Protein AF-A0A6A6N0S2-F1 (afdb_monomer_lite)

Structure (mmCIF, N/CA/C/O backbone):
data_AF-A0A6A6N0S2-F1
#
_entry.id   AF-A0A6A6N0S2-F1
#
loop_
_atom_site.group_PDB
_atom_site.id
_atom_site.type_symbol
_atom_site.label_atom_id
_atom_site.label_alt_id
_atom_site.label_comp_id
_atom_site.label_asym_id
_atom_site.label_entity_id
_atom_site.label_seq_id
_atom_site.pdbx_PDB_ins_code
_atom_site.Cartn_x
_atom_site.Cartn_y
_atom_site.Cartn_z
_atom_site.occupancy
_atom_site.B_iso_or_equiv
_atom_site.auth_seq_id
_atom_site.auth_comp_id
_atom_site.auth_asym_id
_atom_site.auth_atom_id
_atom_site.pdbx_PDB_model_num
ATOM 1 N N . MET A 1 1 ? -27.182 9.525 -5.996 1.00 38.50 1 MET A N 1
ATOM 2 C CA . MET A 1 1 ? -27.271 9.604 -4.521 1.00 38.50 1 MET A CA 1
ATOM 3 C C . MET A 1 1 ? -28.630 10.167 -4.136 1.00 38.50 1 MET A C 1
ATOM 5 O O . MET A 1 1 ? -28.934 11.303 -4.475 1.00 38.50 1 MET A O 1
ATOM 9 N N . THR A 1 2 ? -29.482 9.358 -3.515 1.00 43.34 2 THR A N 1
ATOM 10 C CA . THR A 1 2 ? -30.827 9.742 -3.062 1.00 43.34 2 THR A CA 1
ATOM 11 C C . THR A 1 2 ? -30.714 10.716 -1.886 1.00 43.34 2 THR A C 1
ATOM 13 O O . THR A 1 2 ? -30.099 10.405 -0.870 1.00 43.34 2 THR A O 1
ATOM 16 N N . ARG A 1 3 ? -31.258 11.927 -2.043 1.00 58.59 3 ARG A N 1
ATOM 17 C CA . ARG A 1 3 ? -31.160 13.016 -1.061 1.00 58.59 3 ARG A CA 1
ATOM 18 C C . ARG A 1 3 ? -32.005 12.657 0.166 1.00 58.59 3 ARG A C 1
ATOM 20 O O . ARG A 1 3 ? -33.225 12.557 0.064 1.00 58.59 3 ARG A O 1
ATOM 27 N N . VAL A 1 4 ? -31.355 12.419 1.305 1.00 61.75 4 VAL A N 1
ATOM 28 C CA . VAL A 1 4 ? -32.030 12.133 2.580 1.00 61.75 4 VAL A CA 1
ATOM 29 C C . VAL A 1 4 ? -32.919 13.330 2.929 1.00 61.75 4 VAL A C 1
ATOM 31 O O . VAL A 1 4 ? -32.431 14.454 3.036 1.00 61.75 4 VAL A O 1
ATOM 34 N N . ARG A 1 5 ? -34.234 13.104 3.039 1.00 68.25 5 ARG A N 1
ATOM 35 C CA . ARG A 1 5 ? -35.205 14.136 3.424 1.00 68.25 5 ARG A CA 1
ATOM 36 C C . ARG A 1 5 ? -35.073 14.397 4.922 1.00 68.25 5 ARG A C 1
ATOM 38 O O . ARG A 1 5 ? -35.056 13.448 5.703 1.00 68.25 5 ARG A O 1
ATOM 45 N N . ASP A 1 6 ? -34.977 15.665 5.297 1.00 63.47 6 ASP A N 1
ATOM 46 C CA . ASP A 1 6 ? -34.937 16.084 6.695 1.00 63.47 6 ASP A CA 1
ATOM 47 C C . ASP A 1 6 ? -36.283 15.763 7.371 1.00 63.47 6 ASP A C 1
ATOM 49 O O . ASP A 1 6 ? -37.328 16.238 6.927 1.00 63.47 6 ASP A O 1
ATOM 53 N N . ARG A 1 7 ? -36.250 14.901 8.395 1.00 72.19 7 ARG A N 1
ATOM 54 C CA . ARG A 1 7 ? -37.419 14.433 9.170 1.00 72.19 7 ARG A CA 1
ATOM 55 C C . ARG A 1 7 ? -37.516 15.098 10.545 1.00 72.19 7 ARG A C 1
ATOM 57 O O . ARG A 1 7 ? -38.243 14.631 11.419 1.00 72.19 7 ARG A O 1
ATOM 64 N N . THR A 1 8 ? -36.751 16.165 10.766 1.00 68.31 8 THR A N 1
ATOM 65 C CA . THR A 1 8 ? -36.690 16.849 12.062 1.00 68.31 8 THR A CA 1
ATOM 66 C C . THR A 1 8 ? -38.045 17.443 12.462 1.00 68.31 8 THR A C 1
ATOM 68 O O . THR A 1 8 ? -38.381 17.451 13.645 1.00 68.31 8 THR A O 1
ATOM 71 N N . GLU A 1 9 ? -38.851 17.881 11.493 1.00 69.81 9 GLU A N 1
ATOM 72 C CA . GLU A 1 9 ? -40.194 18.415 11.750 1.00 69.81 9 GLU A CA 1
ATOM 73 C C . GLU A 1 9 ? -41.186 17.322 12.181 1.00 69.81 9 GLU A C 1
ATOM 75 O O . GLU A 1 9 ? -41.868 17.494 13.189 1.00 69.81 9 GLU A O 1
ATOM 80 N N . ASP A 1 10 ? -41.163 16.146 11.543 1.00 79.12 10 ASP A N 1
ATOM 81 C CA . ASP A 1 10 ? -42.029 15.011 11.910 1.00 79.12 10 ASP A CA 1
ATOM 82 C C . ASP A 1 10 ? -41.823 14.583 13.379 1.00 79.12 10 ASP A C 1
ATOM 84 O O . ASP A 1 10 ? -42.764 14.233 14.095 1.00 79.12 10 ASP A O 1
ATOM 88 N N . PHE A 1 11 ? -40.573 14.637 13.855 1.00 76.62 11 PHE A N 1
ATOM 89 C CA . PHE A 1 11 ? -40.232 14.348 15.248 1.00 76.62 11 PHE A CA 1
ATOM 90 C C . PHE A 1 11 ? -40.765 15.416 16.212 1.00 76.62 11 PHE A C 1
ATOM 92 O O . PHE A 1 11 ? -41.297 15.076 17.270 1.00 76.62 11 PHE A O 1
ATOM 99 N N . LYS A 1 12 ? -40.659 16.704 15.857 1.00 79.62 12 LYS A N 1
ATOM 100 C CA . LYS A 1 12 ? -41.193 17.801 16.681 1.00 79.62 12 LYS A CA 1
ATOM 101 C C . LYS A 1 12 ? -42.705 17.670 16.850 1.00 79.62 12 LYS A C 1
ATOM 103 O O . LYS A 1 12 ? -43.196 17.834 17.967 1.00 79.62 12 LYS A O 1
ATOM 108 N N . ASP A 1 13 ? -43.421 17.318 15.788 1.00 80.94 13 ASP A N 1
ATOM 109 C CA . ASP A 1 13 ? -44.874 17.145 15.819 1.00 80.94 13 ASP A CA 1
ATOM 110 C C . ASP A 1 13 ? -45.293 15.921 16.645 1.00 80.94 13 ASP A C 1
ATOM 112 O O . ASP A 1 13 ? -46.213 16.003 17.463 1.00 80.94 13 ASP A O 1
ATOM 116 N N . ALA A 1 14 ? -44.558 14.808 16.540 1.00 84.31 14 ALA A N 1
ATOM 117 C CA . ALA A 1 14 ? -44.779 13.634 17.385 1.00 84.31 14 ALA A CA 1
ATOM 118 C C . ALA A 1 14 ? -44.571 13.940 18.883 1.00 84.31 14 ALA A C 1
ATOM 120 O O . ALA A 1 14 ? -45.366 13.519 19.731 1.00 84.31 14 ALA A O 1
ATOM 121 N N . VAL A 1 15 ? -43.533 14.714 19.221 1.00 80.12 15 VAL A N 1
ATOM 122 C CA . VAL A 1 15 ? -43.249 15.137 20.602 1.00 80.12 15 VAL A CA 1
ATOM 123 C C . VAL A 1 15 ? -44.329 16.086 21.124 1.00 80.12 15 VAL A C 1
ATOM 125 O O . VAL A 1 15 ? -44.773 15.916 22.261 1.00 80.12 15 VAL A O 1
ATOM 128 N N . ARG A 1 16 ? -44.807 17.036 20.304 1.00 80.00 16 ARG A N 1
ATOM 129 C CA . ARG A 1 16 ? -45.932 17.920 20.662 1.00 80.00 16 ARG A CA 1
ATOM 130 C C . ARG A 1 16 ? -47.187 17.116 20.982 1.00 80.00 16 ARG A C 1
ATOM 132 O O . ARG A 1 16 ? -47.759 17.296 22.054 1.00 80.00 16 ARG A O 1
ATOM 139 N N . ASN A 1 17 ? -47.567 16.190 20.106 1.00 82.06 17 ASN A N 1
ATOM 140 C CA . ASN A 1 17 ? -48.768 15.372 20.282 1.00 82.06 17 ASN A CA 1
ATOM 141 C C . ASN A 1 17 ? -48.693 14.512 21.552 1.00 82.06 17 ASN A C 1
ATOM 143 O O . ASN A 1 17 ? -49.653 14.439 22.319 1.00 82.06 17 ASN A O 1
ATOM 147 N N . THR A 1 18 ? -47.524 13.929 21.824 1.00 83.69 18 THR A N 1
ATOM 148 C CA . THR A 1 18 ? -47.296 13.116 23.028 1.00 83.69 18 THR A CA 1
ATOM 149 C C . THR A 1 18 ? -47.351 13.968 24.300 1.00 83.69 18 THR A C 1
ATOM 151 O O . THR A 1 18 ? -47.993 13.588 25.278 1.00 83.69 18 THR A O 1
ATOM 154 N N . ALA A 1 19 ? -46.746 15.156 24.295 1.00 80.38 19 ALA A N 1
ATOM 155 C CA . ALA A 1 19 ? -46.763 16.061 25.443 1.00 80.38 19 ALA A CA 1
ATOM 156 C C . ALA A 1 19 ? -48.170 16.608 25.749 1.00 80.38 19 ALA A C 1
ATOM 158 O O . ALA A 1 19 ? -48.551 16.700 26.915 1.00 80.38 19 ALA A O 1
ATOM 159 N N . VAL A 1 20 ? -48.972 16.905 24.722 1.00 82.25 20 VAL A N 1
ATOM 160 C CA . VAL A 1 20 ? -50.381 17.292 24.903 1.00 82.25 20 VAL A CA 1
ATOM 161 C C . VAL A 1 20 ? -51.185 16.125 25.482 1.00 82.25 20 VAL A C 1
ATOM 163 O O . VAL A 1 20 ? -51.943 16.323 26.429 1.00 82.25 20 VAL A O 1
ATOM 166 N N . SER A 1 21 ? -50.964 14.896 24.996 1.00 80.75 21 SER A N 1
ATOM 167 C CA . SER A 1 21 ? -51.656 13.702 25.511 1.00 80.75 21 SER A CA 1
ATOM 168 C C . SER A 1 21 ? -51.347 13.395 26.984 1.00 80.75 21 SER A C 1
ATOM 170 O O . SER A 1 21 ? -52.195 12.873 27.700 1.00 80.75 21 SER A O 1
ATOM 172 N N . LEU A 1 22 ? -50.155 13.770 27.455 1.00 83.19 22 LEU A N 1
ATOM 173 C CA . LEU A 1 22 ? -49.711 13.605 28.842 1.00 83.19 22 LEU A CA 1
ATOM 174 C C . LEU A 1 22 ? -50.089 14.797 29.746 1.00 83.19 22 LEU A C 1
ATOM 176 O O . LEU A 1 22 ? -49.699 14.824 30.913 1.00 83.19 22 LEU A O 1
ATOM 180 N N . GLY A 1 23 ? -50.829 15.787 29.229 1.00 81.44 23 GLY A N 1
ATOM 181 C CA . GLY A 1 23 ? -51.338 16.919 30.010 1.00 81.44 23 GLY A CA 1
ATOM 182 C C . GLY A 1 23 ? -50.270 17.932 30.436 1.00 81.44 23 GLY A C 1
ATOM 183 O O . GLY A 1 23 ? -50.400 18.563 31.485 1.00 81.44 23 GLY A O 1
ATOM 184 N N . TYR A 1 24 ? -49.188 18.087 29.665 1.00 80.12 24 TYR A N 1
ATOM 185 C CA . TYR A 1 24 ? -48.161 19.085 29.973 1.00 80.12 24 TYR A CA 1
ATOM 186 C C . TYR A 1 24 ? -48.692 20.515 29.782 1.00 80.12 24 TYR A C 1
ATOM 188 O O . TYR A 1 24 ? -49.269 20.845 28.752 1.00 80.12 24 TYR A O 1
ATOM 196 N N . ASN A 1 25 ? -48.430 21.388 30.760 1.00 82.88 25 ASN A N 1
ATOM 197 C CA . ASN A 1 25 ? -48.745 22.818 30.672 1.00 82.88 25 ASN A CA 1
ATOM 198 C C . ASN A 1 25 ? -47.989 23.491 29.513 1.00 82.88 25 ASN A C 1
ATOM 200 O O . ASN A 1 25 ? -46.827 23.159 29.259 1.00 82.88 25 ASN A O 1
ATOM 204 N N . GLU A 1 26 ? -48.599 24.513 28.907 1.00 78.62 26 GLU A N 1
ATOM 205 C CA . GLU A 1 26 ? -48.044 25.265 27.768 1.00 78.62 26 GLU A CA 1
ATOM 206 C C . GLU A 1 26 ? -46.615 25.776 28.026 1.00 78.62 26 GLU A C 1
ATOM 208 O O . GLU A 1 26 ? -45.755 25.720 27.154 1.00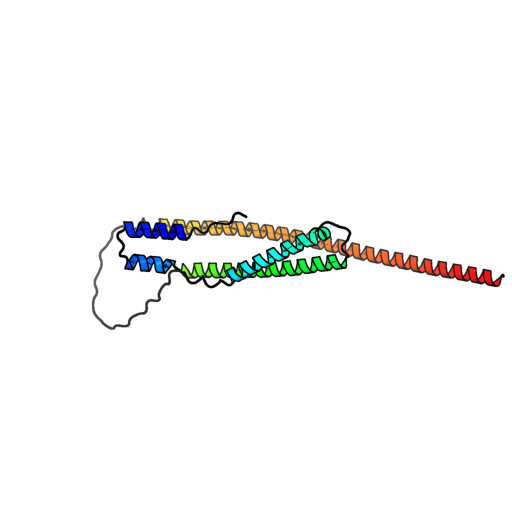 78.62 26 GLU A O 1
ATOM 213 N N . SER A 1 27 ? -46.303 26.173 29.263 1.00 75.12 27 SER A N 1
ATOM 214 C CA . SER A 1 27 ? -44.960 26.615 29.659 1.00 75.12 27 SER A CA 1
ATOM 215 C C . SER A 1 27 ? -43.904 25.502 29.630 1.00 75.12 27 SER A C 1
ATOM 217 O O . SER A 1 27 ? -42.762 25.743 29.239 1.00 75.12 27 SER A O 1
ATOM 219 N N . LYS A 1 28 ? -44.266 24.267 30.003 1.00 75.62 28 LYS A N 1
ATOM 220 C CA . LYS A 1 28 ? -43.365 23.104 29.934 1.00 75.62 28 LYS A CA 1
ATOM 221 C C . LYS A 1 28 ? -43.200 22.624 28.497 1.00 75.62 28 LYS A C 1
ATOM 223 O O . LYS A 1 28 ? -42.086 22.289 28.108 1.00 75.62 28 LYS A O 1
ATOM 228 N N . LEU A 1 29 ? -44.277 22.634 27.711 1.00 81.56 29 LEU A N 1
ATOM 229 C CA . LEU A 1 29 ? -44.226 22.326 26.285 1.00 81.56 29 LEU A CA 1
ATOM 230 C C . LEU A 1 29 ? -43.338 23.336 25.546 1.00 81.56 29 LEU A C 1
ATOM 232 O O . LEU A 1 29 ? -42.424 22.930 24.834 1.00 81.56 29 LEU A O 1
ATOM 236 N N . ALA A 1 30 ? -43.518 24.635 25.790 1.00 76.38 30 ALA A N 1
ATOM 237 C CA . ALA A 1 30 ? -42.676 25.686 25.229 1.00 76.38 30 ALA A CA 1
ATOM 238 C C . ALA A 1 30 ? -41.203 25.541 25.644 1.00 76.38 30 ALA A C 1
ATOM 240 O O . ALA A 1 30 ? -40.329 25.700 24.799 1.00 76.38 30 ALA A O 1
ATOM 241 N N . ALA A 1 31 ? -40.906 25.178 26.898 1.00 78.00 31 ALA A N 1
ATOM 242 C CA . ALA A 1 31 ? -39.534 24.921 27.347 1.00 78.00 31 ALA A CA 1
ATOM 243 C C . ALA A 1 31 ? -38.901 23.693 26.661 1.00 78.00 31 ALA A C 1
ATOM 245 O O . ALA A 1 31 ? -37.746 23.745 26.235 1.00 78.00 31 ALA A O 1
ATOM 246 N N . ILE A 1 32 ? -39.665 22.606 26.505 1.00 74.06 32 ILE A N 1
ATOM 247 C CA . ILE A 1 32 ? -39.238 21.400 25.783 1.00 74.06 32 ILE A CA 1
ATOM 248 C C . ILE A 1 32 ? -38.976 21.740 24.312 1.00 74.06 32 ILE A C 1
ATOM 250 O O . ILE A 1 32 ? -37.912 21.432 23.785 1.00 74.06 32 ILE A O 1
ATOM 254 N N . LEU A 1 33 ? -39.887 22.452 23.655 1.00 74.69 33 LEU A N 1
ATOM 255 C CA . LEU A 1 33 ? -39.733 22.870 22.263 1.00 74.69 33 LEU A CA 1
ATOM 256 C C . LEU A 1 33 ? -38.593 23.869 22.077 1.00 74.69 33 LEU A C 1
ATOM 258 O O . LEU A 1 33 ? -37.838 23.747 21.119 1.00 74.69 33 LEU A O 1
ATOM 262 N N . ALA A 1 34 ? -38.397 24.795 23.015 1.00 70.94 34 ALA A N 1
ATOM 263 C CA . ALA A 1 34 ? -37.268 25.718 23.015 1.00 70.94 34 ALA A CA 1
ATOM 264 C C . AL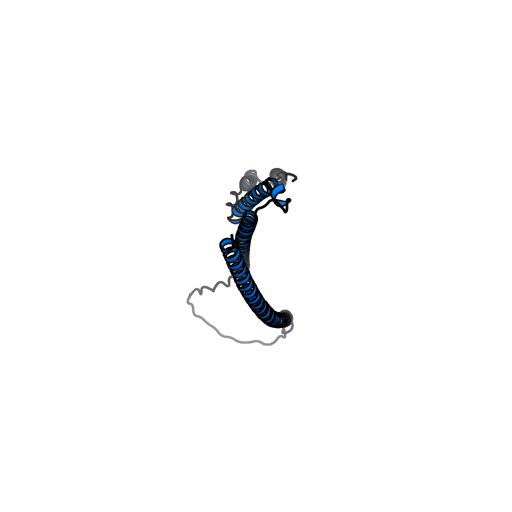A A 1 34 ? -35.925 24.985 23.130 1.00 70.94 34 ALA A C 1
ATOM 266 O O . ALA A 1 34 ? -34.964 25.376 22.468 1.00 70.94 34 ALA A O 1
ATOM 267 N N . SER A 1 35 ? -35.867 23.876 23.879 1.00 68.12 35 SER A N 1
ATOM 268 C CA . SER A 1 35 ? -34.678 23.012 23.920 1.00 68.12 35 SER A CA 1
ATOM 269 C C . SER A 1 35 ? -34.367 22.347 22.566 1.00 68.12 35 SER A C 1
ATOM 271 O O . SER A 1 35 ? -33.208 22.049 22.272 1.00 68.12 35 SER A O 1
ATOM 273 N N . PHE A 1 36 ? -35.381 22.179 21.705 1.00 68.19 36 PHE A N 1
ATOM 274 C CA . PHE A 1 36 ? -35.248 21.629 20.353 1.00 68.19 36 PHE A CA 1
ATOM 275 C C . PHE A 1 36 ? -34.979 22.676 19.266 1.00 68.19 36 PHE A C 1
ATOM 277 O O . PHE A 1 36 ? -34.582 22.290 18.169 1.00 68.19 36 PHE A O 1
ATOM 284 N N . ILE A 1 37 ? -35.197 23.973 19.525 1.00 65.69 37 ILE A N 1
ATOM 285 C CA . ILE A 1 37 ? -35.161 24.993 18.467 1.00 65.69 37 ILE A CA 1
ATOM 286 C C . ILE A 1 37 ? -33.762 25.136 17.866 1.00 65.69 37 ILE A C 1
ATOM 288 O O . ILE A 1 37 ? -33.656 25.078 16.648 1.00 65.69 37 ILE A O 1
ATOM 292 N N . ILE A 1 38 ? -32.687 25.227 18.654 1.00 56.53 38 ILE A N 1
ATOM 293 C CA . ILE A 1 38 ? -31.311 25.168 18.133 1.00 56.53 38 ILE A CA 1
ATOM 294 C C . ILE A 1 38 ? -30.403 24.630 19.243 1.00 56.53 38 ILE A C 1
ATOM 296 O O . ILE A 1 38 ? -30.000 25.368 20.143 1.00 56.53 38 ILE A O 1
ATOM 300 N N . HIS A 1 39 ? -30.010 23.356 19.170 1.00 57.31 39 HIS A N 1
ATOM 301 C CA . HIS A 1 39 ? -28.741 22.988 19.795 1.00 57.31 39 HIS A CA 1
ATOM 302 C C . HIS A 1 39 ? -27.668 23.814 19.097 1.00 57.31 39 HIS A C 1
ATOM 304 O O . HIS A 1 39 ? -27.567 23.755 17.870 1.00 57.31 39 HIS A O 1
ATOM 310 N N . LYS A 1 40 ? -26.890 24.592 19.867 1.00 50.88 40 LYS A N 1
ATOM 311 C CA . LYS A 1 40 ? -25.696 25.290 19.371 1.00 50.88 40 LYS A CA 1
ATOM 312 C C . LYS A 1 40 ? -24.990 24.324 18.418 1.00 50.88 40 LYS A C 1
ATOM 314 O O . LYS A 1 40 ? -24.695 23.217 18.886 1.00 50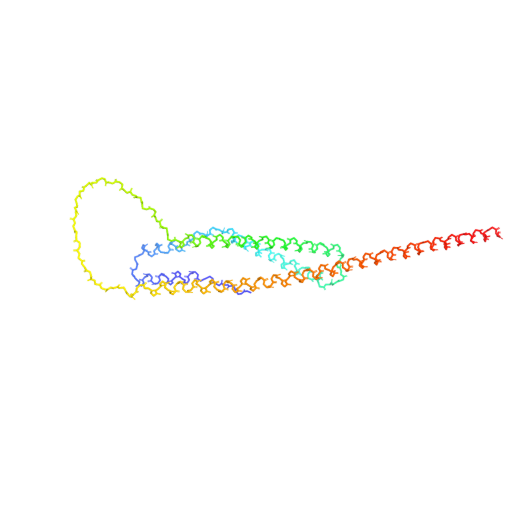.88 40 LYS A O 1
ATOM 319 N N . PRO A 1 41 ? -24.800 24.666 17.124 1.00 50.72 41 PRO A N 1
ATOM 320 C CA . PRO A 1 41 ? -24.191 23.746 16.174 1.00 50.72 41 PRO A CA 1
ATOM 321 C C . PRO A 1 41 ? -22.928 23.261 16.850 1.00 50.72 41 PRO A C 1
ATOM 323 O O . PRO A 1 41 ? -22.110 24.085 17.275 1.00 50.72 41 PRO A O 1
ATOM 326 N N . ARG A 1 42 ? -22.882 21.950 17.118 1.00 55.47 42 ARG A N 1
ATOM 327 C CA . ARG A 1 42 ? -21.816 21.323 17.894 1.00 55.47 42 ARG A CA 1
ATOM 328 C C . ARG A 1 42 ? -20.539 21.854 17.267 1.00 55.47 42 ARG A C 1
ATOM 330 O O . ARG A 1 42 ? -20.350 21.606 16.077 1.00 55.47 42 ARG A O 1
ATOM 337 N N . GLN A 1 43 ? -19.807 22.710 17.999 1.00 56.88 43 GLN A N 1
ATOM 338 C CA . GLN A 1 43 ? -18.728 23.511 17.414 1.00 56.88 43 GLN A CA 1
ATOM 339 C C . GLN A 1 43 ? -17.913 22.573 16.555 1.00 56.88 43 GLN A C 1
ATOM 341 O O . GLN A 1 43 ? -17.520 21.527 17.073 1.00 56.88 43 GLN A O 1
ATOM 346 N N . HIS A 1 44 ? -17.816 22.889 15.261 1.00 54.44 44 HIS A N 1
ATOM 347 C CA . HIS A 1 44 ? -17.266 22.004 14.247 1.00 54.44 44 HIS A CA 1
ATOM 348 C C . HIS A 1 44 ? -16.007 21.369 14.827 1.00 54.44 44 HIS A C 1
ATOM 350 O O . HIS A 1 44 ? -15.003 22.056 15.022 1.00 54.44 44 HIS A O 1
ATOM 356 N N . LEU A 1 45 ? -16.106 20.095 15.225 1.00 70.38 45 LEU A N 1
ATOM 357 C CA . LEU A 1 45 ? -14.982 19.429 15.861 1.00 70.38 45 LEU A CA 1
ATOM 358 C C . LEU A 1 45 ? -13.844 19.490 14.837 1.00 70.38 45 LEU A C 1
ATOM 360 O O . LEU A 1 45 ? -14.124 19.443 13.632 1.00 70.38 45 LEU A O 1
ATOM 364 N N . PRO A 1 46 ? -12.578 19.591 15.264 1.00 73.62 46 PRO A N 1
ATOM 365 C CA . PRO A 1 46 ? -11.452 19.574 14.329 1.00 73.62 46 PRO A CA 1
ATOM 366 C C . PRO A 1 46 ? -11.574 18.396 13.349 1.00 73.62 46 PRO A C 1
ATOM 368 O O . PRO A 1 46 ? -11.345 18.559 12.157 1.00 73.62 46 PRO A O 1
ATOM 371 N N . PHE A 1 47 ? -12.106 17.268 13.832 1.00 81.38 47 PHE A N 1
ATOM 372 C CA . PHE A 1 47 ? -12.519 16.121 13.030 1.00 81.38 47 PHE A CA 1
ATOM 373 C C . PHE A 1 47 ? -13.550 16.439 11.934 1.00 81.38 47 PHE A C 1
ATOM 375 O O . PHE A 1 47 ? -13.342 16.085 10.785 1.00 81.38 47 PHE A O 1
ATOM 382 N N . THR A 1 48 ? -14.668 17.099 12.248 1.00 78.88 48 THR A N 1
ATOM 383 C CA . THR A 1 48 ? -15.713 17.407 11.257 1.00 78.88 48 THR A CA 1
ATOM 384 C C . THR A 1 48 ? -15.218 18.420 10.229 1.00 78.88 48 THR A C 1
ATOM 386 O O . THR A 1 48 ? -15.569 18.332 9.058 1.00 78.88 48 THR A O 1
ATOM 389 N N . LYS A 1 49 ? -14.383 19.379 10.653 1.00 83.75 49 LYS A N 1
ATOM 390 C CA . LYS A 1 49 ? -13.727 20.309 9.727 1.00 83.75 49 LYS A CA 1
ATOM 391 C C . LYS A 1 49 ? -12.779 19.555 8.790 1.00 83.75 49 LYS A C 1
ATOM 393 O O . LYS A 1 49 ? -12.882 19.741 7.584 1.00 83.75 49 LYS A O 1
ATOM 398 N N . ALA A 1 50 ? -11.945 18.666 9.334 1.00 82.00 50 ALA A N 1
ATOM 399 C CA . ALA A 1 50 ? -11.061 17.808 8.551 1.00 82.00 50 ALA A CA 1
ATOM 400 C C . ALA A 1 50 ? -11.850 16.923 7.570 1.00 82.00 50 ALA A C 1
ATOM 402 O O . ALA A 1 50 ? -11.539 16.890 6.386 1.00 82.00 50 ALA A O 1
ATOM 403 N N . ALA A 1 51 ? -12.936 16.293 8.021 1.00 85.88 51 ALA A N 1
ATOM 404 C CA . ALA A 1 51 ? -13.772 15.436 7.186 1.00 85.88 51 ALA A CA 1
ATOM 405 C C . ALA A 1 51 ? -14.412 16.193 6.008 1.00 85.88 51 ALA A C 1
ATOM 407 O O . ALA A 1 51 ? -14.438 15.673 4.895 1.00 85.88 51 ALA A O 1
ATOM 408 N N . LEU A 1 52 ? -14.885 17.428 6.221 1.00 85.31 52 LEU A N 1
ATOM 409 C CA . LEU A 1 52 ? -15.409 18.256 5.130 1.00 85.31 52 LEU A CA 1
ATOM 410 C C . LEU A 1 52 ? -14.310 18.694 4.154 1.00 85.31 52 LEU A C 1
ATOM 412 O O . LEU A 1 52 ? -14.530 18.644 2.949 1.00 85.31 52 LEU A O 1
ATOM 416 N N . THR A 1 53 ? -13.121 19.058 4.645 1.00 90.62 53 THR A N 1
ATOM 417 C CA . THR A 1 53 ? -11.989 19.384 3.758 1.00 90.62 53 THR A CA 1
ATOM 418 C C . THR A 1 53 ? -11.525 18.173 2.950 1.00 90.62 53 THR A C 1
ATOM 420 O O . THR A 1 53 ? -11.167 18.307 1.782 1.00 90.62 53 THR A O 1
ATOM 423 N N . THR A 1 54 ? -11.578 16.970 3.531 1.00 91.88 54 THR A N 1
ATOM 424 C CA . THR A 1 54 ? -11.287 15.722 2.816 1.00 91.88 54 THR A CA 1
ATOM 425 C C . THR A 1 54 ? -12.340 15.452 1.748 1.00 91.88 54 THR A C 1
ATOM 427 O O . THR A 1 54 ? -11.982 15.083 0.637 1.00 91.88 54 THR A O 1
ATOM 430 N N . LEU A 1 55 ? -13.623 15.686 2.039 1.00 93.44 55 LEU A N 1
ATOM 431 C CA . LEU A 1 55 ? -14.702 15.534 1.061 1.00 93.44 55 LEU A CA 1
ATOM 432 C C . LEU A 1 55 ? -14.527 16.475 -0.143 1.00 93.44 55 LEU A C 1
ATOM 434 O O . LEU A 1 55 ? -14.707 16.052 -1.281 1.00 93.44 55 LEU A O 1
ATOM 438 N N . GLU A 1 56 ? -14.139 17.726 0.101 1.00 93.62 56 GLU A N 1
ATOM 439 C CA . GLU A 1 56 ? -13.830 18.689 -0.961 1.00 93.62 56 GLU A CA 1
ATOM 440 C C . GLU A 1 56 ? -12.604 18.251 -1.778 1.00 93.62 56 GLU A C 1
ATOM 442 O O . GLU A 1 56 ? -12.644 18.276 -3.005 1.00 93.62 56 GLU A O 1
ATOM 447 N N . SER A 1 57 ? -11.560 17.752 -1.107 1.00 95.06 57 SER A N 1
ATOM 448 C CA . SER A 1 57 ? -10.347 17.226 -1.755 1.00 95.06 57 SER A CA 1
ATOM 449 C C . SER A 1 57 ? -10.623 15.985 -2.614 1.00 95.06 57 SER A C 1
ATOM 451 O O . SER A 1 57 ? -10.028 15.815 -3.673 1.00 95.06 57 SER A O 1
ATOM 453 N N . ILE A 1 58 ? -11.536 15.110 -2.183 1.00 94.50 58 ILE A N 1
ATOM 454 C CA . ILE A 1 58 ? -11.980 13.958 -2.980 1.00 94.50 58 ILE A CA 1
ATOM 455 C C . ILE A 1 58 ? -12.724 14.449 -4.225 1.00 94.50 58 ILE A C 1
ATOM 457 O O . ILE A 1 58 ? -12.445 13.976 -5.321 1.00 94.50 58 ILE A O 1
ATOM 461 N N . GLY A 1 59 ? -13.609 15.439 -4.085 1.00 93.44 59 GLY A N 1
ATOM 462 C CA . GLY A 1 59 ? -14.332 16.011 -5.222 1.00 93.44 59 GLY A CA 1
ATOM 463 C C . GLY A 1 59 ? -13.413 16.664 -6.262 1.00 93.44 59 GLY A C 1
ATOM 464 O O . GLY A 1 59 ? -13.629 16.491 -7.463 1.00 93.44 59 GLY A O 1
ATOM 465 N N . THR A 1 60 ? -12.367 17.379 -5.837 1.00 93.25 60 THR A N 1
ATOM 466 C CA . THR A 1 60 ? -11.378 17.949 -6.770 1.00 93.25 60 THR A CA 1
ATOM 467 C C . THR A 1 60 ? -10.539 16.865 -7.444 1.00 93.25 60 THR A C 1
ATOM 469 O O . THR A 1 60 ? -10.280 16.961 -8.645 1.00 93.25 60 THR A O 1
ATOM 472 N N . LEU A 1 61 ? -10.171 15.805 -6.717 1.00 88.81 61 LEU A N 1
ATOM 473 C CA . LEU A 1 61 ? -9.438 14.664 -7.263 1.00 88.81 61 LEU A CA 1
ATOM 474 C C . LEU A 1 61 ? -10.267 13.883 -8.291 1.00 88.81 61 LEU A C 1
ATOM 476 O O . LEU A 1 61 ? -9.764 13.557 -9.363 1.00 88.81 61 LEU A O 1
ATOM 480 N N . GLU A 1 62 ? -11.544 13.625 -8.010 1.00 89.75 62 GLU A N 1
ATOM 481 C CA . GLU A 1 62 ? -12.456 12.983 -8.963 1.00 89.75 62 GLU A CA 1
ATOM 482 C C . GLU A 1 62 ? -12.557 13.794 -10.261 1.00 89.75 62 GLU A C 1
ATOM 484 O O . GLU A 1 62 ? -12.439 13.241 -11.356 1.00 89.75 62 GLU A O 1
ATOM 489 N N . GLN A 1 63 ? -12.704 15.119 -10.154 1.00 89.31 63 GLN A N 1
ATOM 490 C CA . GLN A 1 63 ? -12.717 16.009 -11.318 1.00 89.31 63 GLN A CA 1
ATOM 491 C C . GLN A 1 63 ? -11.390 15.974 -12.088 1.00 89.31 63 GLN A C 1
ATOM 493 O O . GLN A 1 63 ? -11.398 15.960 -13.321 1.00 89.31 63 GLN A O 1
ATOM 498 N N . PHE A 1 64 ? -10.260 15.929 -11.381 1.00 89.19 64 PHE A N 1
ATOM 499 C CA . PHE A 1 64 ? -8.930 15.847 -11.976 1.00 89.19 64 PHE A CA 1
ATOM 500 C C . PHE A 1 64 ? -8.723 14.535 -12.744 1.00 89.19 64 PHE A C 1
ATOM 502 O O . PHE A 1 64 ? -8.360 14.565 -13.919 1.00 89.19 64 PHE A O 1
ATOM 509 N N . ILE A 1 65 ? -9.046 13.392 -12.133 1.00 83.69 65 ILE A N 1
ATOM 510 C CA . ILE A 1 65 ? -8.932 12.067 -12.760 1.00 83.69 65 ILE A CA 1
ATOM 511 C C . ILE A 1 65 ? -9.840 11.966 -13.988 1.00 83.69 65 ILE A C 1
ATOM 513 O O . ILE A 1 65 ? -9.421 11.453 -15.023 1.00 83.69 65 ILE A O 1
ATOM 517 N N . ILE A 1 66 ? -11.073 12.479 -13.918 1.00 85.25 66 ILE A N 1
ATOM 518 C CA . ILE A 1 66 ? -11.993 12.479 -15.065 1.00 85.25 66 ILE A CA 1
ATOM 519 C C . ILE A 1 66 ? -11.445 13.345 -16.206 1.00 85.25 66 ILE A C 1
ATOM 521 O O . ILE A 1 66 ? -11.518 12.941 -17.369 1.00 85.25 66 ILE A O 1
ATOM 525 N N . LYS A 1 67 ? -10.876 14.514 -15.889 1.00 85.38 67 LYS A N 1
ATOM 526 C CA . LYS A 1 67 ? -10.285 15.433 -16.872 1.00 85.38 67 LYS A CA 1
ATOM 527 C C . LYS A 1 67 ? -9.052 14.834 -17.555 1.00 85.38 67 LYS A C 1
ATOM 529 O O . LYS A 1 67 ? -8.932 14.942 -18.772 1.00 85.38 67 LYS A O 1
ATOM 534 N N . HIS A 1 68 ? -8.191 14.169 -16.791 1.00 77.00 68 HIS A N 1
ATOM 535 C CA . HIS A 1 68 ? -6.950 13.547 -17.265 1.00 77.00 68 HIS A CA 1
ATOM 536 C C . HIS A 1 68 ? -7.112 12.061 -17.615 1.00 77.00 68 HIS A C 1
ATOM 538 O O . HIS A 1 68 ? -6.141 11.354 -17.860 1.00 77.00 68 HIS A O 1
ATOM 544 N N . ARG A 1 69 ? -8.352 11.562 -17.697 1.00 79.81 69 ARG A N 1
ATOM 545 C CA . ARG A 1 69 ? -8.659 10.143 -17.931 1.00 79.81 69 ARG A CA 1
ATOM 546 C C . ARG A 1 69 ? -7.966 9.566 -19.166 1.00 79.81 69 ARG A C 1
ATOM 548 O O . ARG A 1 69 ? -7.587 8.403 -19.146 1.00 79.81 69 ARG A O 1
ATOM 555 N N . LYS A 1 70 ? -7.842 10.344 -20.247 1.00 61.81 70 LYS A N 1
ATOM 556 C CA . LYS A 1 70 ? -7.148 9.898 -21.468 1.00 61.81 70 LYS A CA 1
ATOM 557 C C . LYS A 1 70 ? -5.640 9.755 -21.246 1.00 61.81 70 LYS A C 1
ATOM 559 O O . LYS A 1 70 ? -5.067 8.783 -21.717 1.00 61.81 70 LYS A O 1
ATOM 564 N N . ASP A 1 71 ? -5.052 10.652 -20.463 1.00 65.69 71 ASP A N 1
ATOM 565 C CA . ASP A 1 71 ? -3.619 10.668 -20.156 1.00 65.69 71 ASP A CA 1
ATOM 566 C C . ASP A 1 71 ? -3.214 9.480 -19.259 1.00 65.69 71 ASP A C 1
ATOM 568 O O . ASP A 1 71 ? -2.098 8.986 -19.360 1.00 65.69 71 ASP A O 1
ATOM 572 N N . TYR A 1 72 ? -4.140 8.965 -18.436 1.00 62.53 72 TYR A N 1
ATOM 573 C CA . TYR A 1 72 ? -3.931 7.767 -17.605 1.00 62.53 72 TYR A CA 1
ATOM 574 C C . TYR A 1 72 ? -4.172 6.430 -18.326 1.00 62.53 72 TYR A C 1
ATOM 576 O O . TYR A 1 72 ? -3.721 5.391 -17.849 1.00 62.53 72 TYR A O 1
ATOM 584 N N . VAL A 1 73 ? -4.929 6.426 -19.428 1.00 65.94 73 VAL A N 1
ATOM 585 C CA . VAL A 1 73 ? -5.293 5.198 -20.163 1.00 65.94 73 VAL A CA 1
ATOM 586 C C . VAL A 1 73 ? -4.312 4.913 -21.306 1.00 65.94 73 VAL A C 1
ATOM 588 O O . VAL A 1 73 ? -4.107 3.749 -21.651 1.00 65.94 73 VAL A O 1
ATOM 591 N N . ASP A 1 74 ? -3.664 5.942 -21.858 1.00 55.47 74 ASP A N 1
ATOM 592 C CA . ASP A 1 74 ? -2.680 5.785 -22.931 1.00 55.47 74 ASP A CA 1
ATOM 593 C C . ASP A 1 74 ? -1.261 5.543 -22.377 1.00 55.47 74 ASP A C 1
ATOM 595 O O . ASP A 1 74 ? -0.513 6.468 -22.067 1.00 55.47 74 ASP A O 1
ATOM 599 N N . LEU A 1 75 ? -0.858 4.268 -22.343 1.00 55.62 75 LEU A N 1
ATOM 600 C CA . LEU A 1 75 ? 0.448 3.754 -21.885 1.00 55.62 75 LEU A CA 1
ATOM 601 C C . LEU A 1 75 ? 1.686 4.353 -22.603 1.00 55.62 75 LEU A C 1
ATOM 603 O O . LEU A 1 75 ? 2.817 4.134 -22.173 1.00 55.62 75 LEU A O 1
ATOM 607 N N . HIS A 1 76 ? 1.510 5.092 -23.704 1.00 53.34 76 HIS A N 1
ATOM 608 C CA . HIS A 1 76 ? 2.605 5.497 -24.599 1.00 53.34 76 HIS A CA 1
ATOM 609 C C . HIS A 1 76 ? 2.656 6.991 -24.942 1.00 53.34 76 HIS A C 1
ATOM 611 O O . HIS A 1 76 ? 3.210 7.353 -25.980 1.00 53.34 76 HIS A O 1
ATOM 617 N N . ARG A 1 77 ? 2.120 7.879 -24.093 1.00 52.97 77 ARG A N 1
ATOM 618 C CA . ARG A 1 77 ? 2.253 9.332 -24.326 1.00 52.97 77 ARG A CA 1
ATOM 619 C C . ARG A 1 77 ? 2.905 10.141 -23.203 1.00 52.97 77 ARG A C 1
ATOM 621 O O . ARG A 1 77 ? 3.360 11.245 -23.481 1.00 52.97 77 ARG A O 1
ATOM 628 N N . THR A 1 78 ? 3.006 9.621 -21.985 1.00 57.25 78 THR A N 1
ATOM 629 C CA . THR A 1 78 ? 3.646 10.352 -20.882 1.00 57.25 78 THR A CA 1
ATOM 630 C C . THR A 1 78 ? 5.161 10.233 -20.981 1.00 57.25 78 THR A C 1
ATOM 632 O O . THR A 1 78 ? 5.703 9.124 -20.986 1.00 57.25 78 THR A O 1
ATOM 635 N N . THR A 1 79 ? 5.845 11.367 -21.069 1.00 69.38 79 THR A N 1
ATOM 636 C CA . THR A 1 79 ? 7.309 11.431 -21.003 1.00 69.38 79 THR A CA 1
ATOM 637 C C . THR A 1 79 ? 7.804 10.882 -19.656 1.00 69.38 79 THR A C 1
ATOM 639 O O . THR A 1 79 ? 7.076 10.906 -18.666 1.00 69.38 79 THR A O 1
ATOM 642 N N . GLU A 1 80 ? 9.031 10.356 -19.598 1.00 69.38 80 GLU A N 1
ATOM 643 C CA . GLU A 1 80 ? 9.620 9.782 -18.369 1.00 69.38 80 GLU A CA 1
ATOM 644 C C . GLU A 1 80 ? 9.548 10.763 -17.184 1.00 69.38 80 GLU A C 1
ATOM 646 O O . GLU A 1 80 ? 9.153 10.392 -16.086 1.00 69.38 80 GLU A O 1
ATOM 651 N N . GLN A 1 81 ? 9.752 12.053 -17.458 1.00 73.75 81 GLN A N 1
ATOM 652 C CA . GLN A 1 81 ? 9.639 13.128 -16.475 1.00 73.75 81 GLN A CA 1
ATOM 653 C C . GLN A 1 81 ? 8.216 13.324 -15.917 1.00 73.75 81 GLN A C 1
ATOM 655 O O . GLN A 1 81 ? 8.051 13.658 -14.744 1.00 73.75 81 GLN A O 1
ATOM 660 N N . GLU A 1 82 ? 7.174 13.125 -16.728 1.00 73.06 82 GLU A N 1
ATOM 661 C CA . GLU A 1 82 ? 5.782 13.201 -16.260 1.00 73.06 82 GLU A CA 1
ATOM 662 C C . GLU A 1 82 ? 5.429 11.994 -15.388 1.00 73.06 82 GLU A C 1
ATOM 664 O O . GLU A 1 82 ? 4.708 12.141 -14.402 1.00 73.06 82 GLU A O 1
ATOM 669 N N . ARG A 1 83 ? 5.981 10.815 -15.699 1.00 76.06 83 ARG A N 1
ATOM 670 C CA . ARG A 1 83 ? 5.841 9.625 -14.851 1.00 76.06 83 ARG A CA 1
ATOM 671 C C . ARG A 1 83 ? 6.520 9.818 -13.498 1.00 76.06 83 ARG A C 1
ATOM 673 O O . ARG A 1 83 ? 5.873 9.587 -12.482 1.00 76.06 83 ARG A O 1
ATOM 680 N N . ASP A 1 84 ? 7.750 10.322 -13.482 1.00 81.56 84 ASP A N 1
ATOM 681 C CA . ASP A 1 84 ? 8.489 10.599 -12.245 1.00 81.56 84 ASP A CA 1
ATOM 682 C C . ASP A 1 84 ? 7.777 11.647 -11.376 1.00 81.56 84 ASP A C 1
ATOM 684 O O . ASP A 1 84 ? 7.711 11.513 -10.153 1.00 81.56 84 ASP A O 1
ATOM 688 N N . SER A 1 85 ? 7.181 12.672 -11.998 1.00 84.62 85 SER A N 1
ATOM 689 C CA . SER A 1 85 ? 6.374 13.670 -11.285 1.00 84.62 85 SER A CA 1
ATOM 690 C C . SER A 1 85 ? 5.141 13.042 -10.631 1.00 84.62 85 SER A C 1
ATOM 692 O O . SER A 1 85 ? 4.838 13.341 -9.476 1.00 84.62 85 SER A O 1
ATOM 694 N N . ILE A 1 86 ? 4.442 12.151 -11.342 1.00 83.19 86 ILE A N 1
ATOM 695 C CA . ILE A 1 86 ? 3.271 11.441 -10.810 1.00 83.19 86 ILE A CA 1
ATOM 696 C C . ILE A 1 86 ? 3.687 10.499 -9.673 1.00 83.19 86 ILE A C 1
ATOM 698 O O . ILE A 1 86 ? 3.039 10.482 -8.628 1.00 83.19 86 ILE A O 1
ATOM 702 N N . GLU A 1 87 ? 4.774 9.745 -9.834 1.00 85.25 87 GLU A N 1
ATOM 703 C CA . GLU A 1 87 ? 5.298 8.857 -8.789 1.00 85.25 87 GLU A CA 1
ATOM 704 C C . GLU A 1 87 ? 5.695 9.644 -7.530 1.00 85.25 87 GLU A C 1
ATOM 706 O O . GLU A 1 87 ? 5.347 9.251 -6.413 1.00 85.25 87 GLU A O 1
ATOM 711 N N . HIS A 1 88 ? 6.335 10.803 -7.695 1.00 90.44 88 HIS A N 1
ATOM 712 C CA . HIS A 1 88 ? 6.690 11.685 -6.586 1.00 90.44 88 HIS A CA 1
ATOM 713 C C . HIS A 1 88 ? 5.459 12.235 -5.848 1.00 90.44 88 HIS A C 1
ATOM 715 O O . HIS A 1 88 ? 5.405 12.206 -4.615 1.00 90.44 88 HIS A O 1
ATOM 721 N N . GLU A 1 89 ? 4.441 12.696 -6.578 1.00 91.19 89 GLU A N 1
ATOM 722 C CA . GLU A 1 89 ? 3.187 13.168 -5.980 1.00 91.19 89 GLU A CA 1
ATOM 723 C C . GLU A 1 89 ? 2.455 12.053 -5.220 1.00 91.19 89 GLU A C 1
ATOM 725 O O . GLU A 1 89 ? 1.966 12.275 -4.106 1.00 91.19 89 GLU A O 1
ATOM 730 N N . VAL A 1 90 ? 2.427 10.838 -5.777 1.00 91.69 90 VAL A N 1
ATOM 731 C CA . VAL A 1 90 ? 1.845 9.652 -5.132 1.00 91.69 90 VAL A CA 1
ATOM 732 C C . VAL A 1 90 ? 2.602 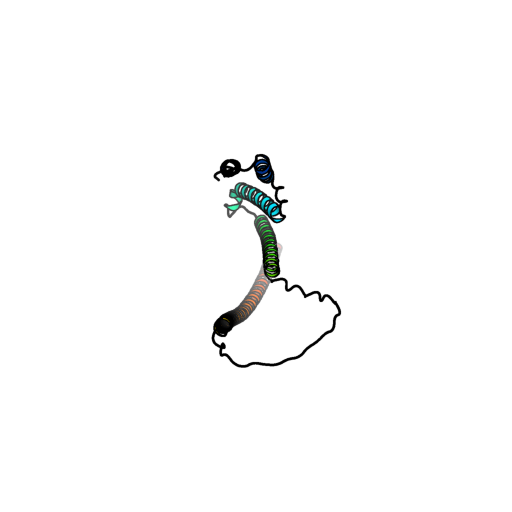9.299 -3.849 1.00 91.69 90 VAL A C 1
ATOM 734 O O . VAL A 1 90 ? 1.971 9.009 -2.829 1.00 91.69 90 VAL A O 1
ATOM 737 N N . LEU A 1 91 ? 3.935 9.384 -3.851 1.00 90.56 91 LEU A N 1
ATOM 738 C CA . LEU A 1 91 ? 4.754 9.153 -2.660 1.00 90.56 91 LEU A CA 1
ATOM 739 C C . LEU A 1 91 ? 4.461 10.176 -1.557 1.00 90.56 91 LEU A C 1
ATOM 741 O O . LEU A 1 91 ? 4.179 9.774 -0.425 1.00 90.56 91 LEU A O 1
ATOM 745 N N . ILE A 1 92 ? 4.420 11.472 -1.882 1.00 94.00 92 ILE A N 1
ATOM 746 C CA . ILE A 1 92 ? 4.070 12.531 -0.917 1.00 94.00 92 ILE A CA 1
ATOM 747 C C . ILE A 1 92 ? 2.665 12.306 -0.350 1.00 94.00 92 ILE A C 1
ATOM 749 O O . ILE A 1 92 ? 2.426 12.485 0.849 1.00 94.00 92 ILE A O 1
ATOM 753 N N . LEU A 1 93 ? 1.710 11.925 -1.200 1.00 93.44 93 LEU A N 1
ATOM 754 C CA . LEU A 1 93 ? 0.349 11.641 -0.761 1.00 93.44 93 LEU A CA 1
ATOM 755 C C . LEU A 1 93 ? 0.313 10.444 0.197 1.00 93.44 93 LEU A C 1
ATOM 757 O O . LEU A 1 93 ? -0.373 10.497 1.221 1.00 93.44 93 LEU A O 1
ATOM 761 N N . SER A 1 94 ? 1.072 9.391 -0.109 1.00 92.06 94 SER A N 1
ATOM 762 C CA . SER A 1 94 ? 1.177 8.203 0.735 1.00 92.06 94 SER A CA 1
ATOM 763 C C . SER A 1 94 ? 1.753 8.543 2.112 1.00 92.06 94 SER A C 1
ATOM 765 O O . SER A 1 94 ? 1.198 8.114 3.124 1.00 92.06 94 SER A O 1
ATOM 767 N N . GLU A 1 95 ? 2.784 9.387 2.183 1.00 93.94 95 GLU A N 1
ATOM 768 C CA . GLU A 1 95 ? 3.387 9.831 3.441 1.00 93.94 95 GLU A CA 1
ATOM 769 C C . GLU A 1 95 ? 2.385 10.635 4.281 1.00 93.94 95 GLU A C 1
ATOM 771 O O . GLU A 1 95 ? 2.197 10.377 5.474 1.00 93.94 95 GLU A O 1
ATOM 776 N N . LYS A 1 96 ? 1.650 11.556 3.644 1.00 94.56 96 LYS A N 1
ATOM 777 C CA . LYS A 1 96 ? 0.580 12.319 4.303 1.00 94.56 96 LYS A CA 1
ATOM 778 C C . LYS A 1 96 ? -0.530 11.410 4.830 1.00 94.56 96 LYS A C 1
ATOM 780 O O . LYS A 1 96 ? -1.006 11.626 5.944 1.00 94.56 96 LYS A O 1
ATOM 785 N N . LEU A 1 97 ? -0.928 10.385 4.076 1.00 94.62 97 LEU A N 1
ATOM 786 C CA . LEU A 1 97 ? -1.928 9.411 4.521 1.00 94.62 97 LEU A CA 1
ATOM 787 C C . LEU A 1 97 ? -1.451 8.601 5.731 1.00 94.62 97 LEU A C 1
ATOM 789 O O . LEU A 1 97 ? -2.217 8.425 6.681 1.00 94.62 97 LEU A O 1
ATOM 793 N N . HIS A 1 98 ? -0.192 8.162 5.744 1.00 94.50 98 HIS A N 1
ATOM 794 C CA . HIS A 1 98 ? 0.387 7.480 6.904 1.00 94.50 98 HIS A CA 1
ATOM 795 C C . HIS A 1 98 ? 0.435 8.403 8.128 1.00 94.50 98 HIS A C 1
ATOM 797 O O . HIS A 1 98 ? 0.060 7.986 9.224 1.00 94.50 98 HIS A O 1
ATOM 803 N N . SER A 1 99 ? 0.794 9.677 7.943 1.00 96.06 99 SER A N 1
ATOM 804 C CA . SER A 1 99 ? 0.776 10.679 9.016 1.00 96.06 99 SER A CA 1
ATOM 805 C C . SER A 1 99 ? -0.625 10.869 9.611 1.00 96.06 99 SER A C 1
ATOM 807 O O . SER A 1 99 ? -0.800 10.835 10.830 1.00 96.06 99 SER A O 1
ATOM 809 N N . VAL A 1 100 ? -1.650 11.002 8.764 1.00 95.62 100 VAL A N 1
ATOM 810 C CA . VAL A 1 100 ? -3.048 11.130 9.211 1.00 95.62 100 VAL A CA 1
ATOM 811 C C . VAL A 1 100 ? -3.521 9.864 9.929 1.00 95.62 100 VAL A C 1
ATOM 813 O O . VAL A 1 100 ? -4.199 9.957 10.953 1.00 95.62 100 VAL A O 1
ATOM 816 N N . THR A 1 101 ? -3.130 8.688 9.438 1.00 93.88 101 THR A N 1
ATOM 817 C CA . THR A 1 101 ? -3.449 7.400 10.071 1.00 93.88 101 THR A CA 1
ATOM 818 C C . THR A 1 101 ? -2.840 7.314 11.472 1.00 93.88 101 THR A C 1
ATOM 820 O O . THR A 1 101 ? -3.547 7.012 12.433 1.00 93.88 101 THR A O 1
ATOM 823 N N . ALA A 1 102 ? -1.572 7.703 11.627 1.00 94.62 102 ALA A N 1
ATOM 824 C CA . ALA A 1 102 ? -0.902 7.745 12.925 1.00 94.62 102 ALA A CA 1
ATOM 825 C C . ALA A 1 102 ? -1.576 8.725 13.905 1.00 94.62 102 ALA A C 1
ATOM 827 O O . ALA A 1 102 ? -1.785 8.397 15.075 1.00 94.62 102 ALA A O 1
ATOM 828 N N . GLN A 1 103 ? -1.983 9.911 13.436 1.00 94.75 103 GLN A N 1
ATOM 829 C CA . GLN A 1 103 ? -2.727 10.871 14.262 1.00 94.75 103 GLN A CA 1
ATOM 830 C C . GLN A 1 103 ? -4.085 10.316 14.709 1.00 94.75 103 GLN A C 1
ATOM 832 O O . GLN A 1 103 ? -4.508 10.534 15.849 1.00 94.75 103 GLN A O 1
ATOM 837 N N . PHE A 1 104 ? -4.775 9.585 13.831 1.00 95.19 104 PHE A N 1
ATOM 838 C CA . PHE A 1 104 ? -6.034 8.932 14.173 1.00 95.19 104 PHE A CA 1
ATOM 839 C C . PHE A 1 104 ? -5.837 7.869 15.256 1.00 95.19 104 PHE A C 1
ATOM 841 O O . PHE A 1 104 ? -6.589 7.840 16.234 1.00 95.19 104 PHE A O 1
ATOM 848 N N . ASP A 1 105 ? -4.799 7.045 15.128 1.00 92.38 105 ASP A N 1
ATOM 849 C CA . ASP A 1 105 ? -4.468 6.023 16.117 1.00 92.38 105 ASP A CA 1
ATOM 850 C C . ASP A 1 105 ? -4.096 6.623 17.473 1.00 92.38 105 ASP A C 1
ATOM 852 O O . ASP A 1 105 ? -4.577 6.152 18.506 1.00 92.38 105 ASP A O 1
ATOM 856 N N . GLN A 1 106 ? -3.343 7.723 17.482 1.00 94.06 106 GLN A N 1
ATOM 857 C CA . GLN A 1 106 ? -3.030 8.461 18.702 1.00 94.06 106 GLN A CA 1
ATOM 858 C C . GLN A 1 106 ? -4.299 8.986 19.392 1.00 94.06 106 GLN A C 1
ATOM 860 O O . GLN A 1 106 ? -4.483 8.805 20.597 1.00 94.06 106 GLN A O 1
ATOM 865 N N . LEU A 1 107 ? -5.210 9.614 18.642 1.00 92.38 107 LEU A N 1
ATOM 866 C CA . LEU A 1 107 ? -6.474 10.117 19.191 1.00 92.38 107 LEU A CA 1
ATOM 867 C C . LEU A 1 107 ? -7.365 8.983 19.702 1.00 92.38 107 LEU A C 1
ATOM 869 O O . LEU A 1 107 ? -8.018 9.118 20.742 1.00 92.38 107 LEU A O 1
ATOM 873 N N . ARG A 1 108 ? -7.383 7.856 18.990 1.00 91.38 108 ARG A N 1
ATOM 874 C CA . ARG A 1 108 ? -8.081 6.642 19.406 1.00 91.38 108 ARG A CA 1
ATOM 875 C C . ARG A 1 108 ? -7.520 6.127 20.734 1.00 91.38 108 ARG A C 1
ATOM 877 O O . ARG A 1 108 ? -8.307 5.885 21.648 1.00 91.38 108 ARG A O 1
ATOM 884 N N . ALA A 1 109 ? -6.197 6.051 20.879 1.00 90.88 109 ALA A N 1
ATOM 885 C CA . ALA A 1 109 ? -5.531 5.645 22.116 1.00 90.88 109 ALA A CA 1
ATOM 886 C C . ALA A 1 109 ? -5.861 6.576 23.297 1.00 90.88 109 ALA A C 1
ATOM 888 O O . ALA A 1 109 ? -6.231 6.096 24.368 1.00 90.88 109 ALA A O 1
ATOM 889 N N . ILE A 1 110 ? -5.835 7.900 23.093 1.00 90.56 110 ILE A N 1
ATOM 890 C CA . ILE A 1 110 ? -6.212 8.881 24.128 1.00 90.56 110 ILE A CA 1
ATOM 891 C C . ILE A 1 110 ? -7.657 8.657 24.590 1.00 90.56 110 ILE A C 1
ATOM 893 O O . ILE A 1 110 ? -7.927 8.610 25.788 1.00 90.56 110 ILE A O 1
ATOM 897 N N . ARG A 1 111 ? -8.599 8.455 23.660 1.00 85.94 111 ARG A N 1
ATOM 898 C CA . ARG A 1 111 ? -10.006 8.206 24.014 1.00 85.94 111 ARG A CA 1
ATOM 899 C C . ARG A 1 111 ? -10.212 6.887 24.747 1.00 85.94 111 ARG A C 1
ATOM 901 O O . ARG A 1 111 ? -11.066 6.824 25.632 1.00 85.94 111 ARG A O 1
ATOM 908 N N . PHE A 1 112 ? -9.456 5.850 24.392 1.00 88.12 112 PHE A N 1
ATOM 909 C CA . PHE A 1 112 ? -9.456 4.596 25.141 1.00 88.12 112 PHE A CA 1
ATOM 910 C C . PHE A 1 112 ? -8.960 4.814 26.569 1.00 88.12 112 PHE A C 1
ATOM 912 O O . PHE A 1 112 ? -9.638 4.409 27.513 1.00 88.12 112 PHE A O 1
ATOM 919 N N . GLN A 1 113 ? -7.852 5.536 26.739 1.00 85.56 113 GLN A N 1
ATOM 920 C CA . GLN A 1 113 ? -7.316 5.854 28.057 1.00 85.56 113 GLN A CA 1
ATOM 921 C C . GLN A 1 113 ? -8.290 6.701 28.890 1.00 85.56 113 GLN A C 1
ATOM 923 O O . GLN A 1 113 ? -8.514 6.408 30.062 1.00 85.56 113 GLN A O 1
ATOM 928 N N . ASP A 1 114 ? -8.942 7.699 28.293 1.00 81.62 114 ASP A N 1
ATOM 929 C CA . ASP A 1 114 ? -9.960 8.516 28.961 1.00 81.62 114 ASP A CA 1
ATOM 930 C C . ASP A 1 114 ? -11.191 7.695 29.372 1.00 81.62 114 ASP A C 1
ATOM 932 O O . ASP A 1 114 ? -11.751 7.901 30.452 1.00 81.62 114 ASP A O 1
ATOM 936 N N . ALA A 1 115 ? -11.614 6.735 28.544 1.00 82.81 115 ALA A N 1
ATOM 937 C CA . ALA A 1 115 ? -12.700 5.819 28.882 1.00 82.81 115 ALA A CA 1
ATOM 938 C C . ALA A 1 115 ? -12.327 4.891 30.053 1.00 82.81 115 ALA A C 1
ATOM 940 O O . ALA A 1 115 ? -13.170 4.650 30.921 1.00 82.81 115 ALA A O 1
ATOM 941 N N . ILE A 1 116 ? -11.075 4.425 30.111 1.00 80.75 116 ILE A N 1
ATOM 942 C CA . ILE A 1 116 ? -10.531 3.625 31.220 1.00 80.75 116 ILE A CA 1
ATOM 943 C C . ILE A 1 116 ? -10.466 4.468 32.500 1.00 80.75 116 ILE A C 1
ATOM 945 O O . ILE A 1 116 ? -11.055 4.101 33.518 1.00 80.75 116 ILE A O 1
ATOM 949 N N . ASN A 1 117 ? -9.851 5.650 32.433 1.00 77.50 117 ASN A N 1
ATOM 950 C CA . ASN A 1 117 ? -9.718 6.581 33.557 1.00 77.50 117 ASN A CA 1
ATOM 951 C C . ASN A 1 117 ? -11.082 7.014 34.124 1.00 77.50 117 ASN A C 1
ATOM 953 O O . ASN A 1 117 ? -11.208 7.279 35.319 1.00 77.50 117 ASN A O 1
ATOM 957 N N . LYS A 1 118 ? -12.122 7.067 33.281 1.00 73.56 118 LYS A N 1
ATOM 958 C CA . LYS A 1 118 ? -13.498 7.387 33.682 1.00 73.56 118 LYS A CA 1
ATOM 959 C C . LYS A 1 118 ? -14.261 6.196 34.281 1.00 73.56 118 LYS A C 1
ATOM 961 O O . LYS A 1 118 ? -15.195 6.424 35.048 1.00 73.56 118 LYS A O 1
ATOM 966 N N . ARG A 1 119 ? -13.899 4.953 33.942 1.00 62.59 119 ARG A N 1
ATOM 967 C CA . ARG A 1 119 ? -14.506 3.725 34.498 1.00 62.59 119 ARG A CA 1
ATOM 968 C C . ARG A 1 119 ? -13.854 3.257 35.801 1.00 62.59 119 ARG A C 1
ATOM 970 O O . ARG A 1 119 ? -14.484 2.503 36.535 1.00 62.59 119 ARG A O 1
ATOM 977 N N . MET A 1 120 ? -12.648 3.726 36.123 1.00 52.22 120 MET A N 1
ATOM 978 C CA . MET A 1 120 ? -12.030 3.490 37.431 1.00 52.22 120 MET A CA 1
ATOM 979 C C . MET A 1 120 ? -12.835 4.222 38.525 1.00 52.22 120 MET A C 1
ATOM 981 O O . MET A 1 120 ? -12.962 5.451 38.465 1.00 52.22 120 MET A O 1
ATOM 985 N N . PRO A 1 121 ? -13.393 3.527 39.540 1.00 54.25 121 PRO A N 1
ATOM 986 C CA . PRO A 1 121 ? -14.095 4.195 40.622 1.00 54.25 121 PRO A CA 1
ATOM 987 C C . PRO A 1 121 ? -13.082 5.060 41.366 1.00 54.25 121 PRO A C 1
ATOM 989 O O . PRO A 1 121 ? -12.100 4.551 41.907 1.00 54.25 121 PRO A O 1
ATOM 992 N N . ARG A 1 122 ? -13.310 6.379 41.394 1.00 58.44 122 ARG A N 1
ATOM 993 C CA . ARG A 1 122 ? -12.545 7.311 42.231 1.00 58.44 122 ARG A CA 1
ATOM 994 C C . ARG A 1 122 ? -12.648 6.833 43.681 1.00 58.44 122 ARG A C 1
ATOM 996 O O . ARG A 1 122 ? -13.611 7.170 44.369 1.00 58.44 122 ARG A O 1
ATOM 1003 N N . ARG A 1 123 ? -11.654 6.080 44.163 1.00 59.53 123 ARG A N 1
ATOM 1004 C CA . ARG A 1 123 ? -11.403 5.920 45.597 1.00 59.53 123 ARG A CA 1
ATOM 1005 C C . ARG A 1 123 ? -11.092 7.317 46.121 1.00 59.53 123 ARG A C 1
ATOM 1007 O O . ARG A 1 123 ? -9.989 7.825 45.947 1.00 59.53 123 ARG A O 1
ATOM 1014 N N . LYS A 1 124 ? -12.105 7.989 46.673 1.00 53.81 124 LYS A N 1
ATOM 1015 C CA . LYS A 1 124 ? -11.910 9.241 47.403 1.00 53.81 124 LYS A CA 1
ATOM 1016 C C . LYS A 1 124 ? -11.012 8.916 48.604 1.00 53.81 124 LYS A C 1
ATOM 1018 O O . LYS A 1 124 ? -11.390 8.038 49.379 1.00 53.81 124 LYS A O 1
ATOM 1023 N N . PRO A 1 125 ? -9.862 9.583 48.788 1.00 50.25 125 PRO A N 1
ATOM 1024 C CA . PRO A 1 125 ? -9.146 9.507 50.048 1.00 50.25 125 PRO A CA 1
ATOM 1025 C C . PRO A 1 125 ? -10.044 10.147 51.104 1.00 50.25 125 PRO A C 1
ATOM 1027 O O . PRO A 1 125 ? -10.492 11.286 50.947 1.00 50.25 125 PRO A O 1
ATOM 1030 N N . ASN A 1 126 ? -10.363 9.373 52.133 1.00 42.56 126 ASN A N 1
ATOM 1031 C CA . ASN A 1 126 ? -11.145 9.807 53.275 1.00 42.56 126 ASN A CA 1
ATOM 1032 C C . ASN A 1 126 ? -10.423 10.993 53.937 1.00 42.56 126 ASN A C 1
ATOM 1034 O O . ASN A 1 126 ? -9.330 10.833 54.481 1.00 42.56 126 ASN A O 1
ATOM 1038 N N . ARG A 1 127 ? -10.990 12.201 53.837 1.00 43.16 127 ARG A N 1
ATOM 1039 C CA . ARG A 1 127 ? -10.477 13.377 54.543 1.00 43.16 127 ARG A CA 1
ATOM 1040 C C . ARG A 1 127 ? -10.880 13.216 56.003 1.00 43.16 127 ARG A C 1
ATOM 1042 O O . ARG A 1 127 ? -12.014 13.515 56.363 1.00 43.16 127 ARG A O 1
ATOM 1049 N N . VAL A 1 128 ? -9.947 12.700 56.799 1.00 41.28 128 VAL A N 1
ATOM 1050 C CA . VAL A 1 128 ? -10.049 12.569 58.253 1.00 41.28 128 VAL A CA 1
ATOM 1051 C C . VAL A 1 128 ? -10.443 13.927 58.836 1.00 41.28 128 VAL A C 1
ATOM 1053 O O . VAL A 1 128 ? -9.684 14.895 58.773 1.00 41.28 128 VAL A O 1
ATOM 1056 N N . ALA A 1 129 ? -11.671 14.003 59.344 1.00 39.94 129 ALA A N 1
ATOM 1057 C CA . ALA A 1 129 ? -12.113 15.074 60.212 1.00 39.94 129 ALA A CA 1
ATOM 1058 C C . ALA A 1 129 ? -11.532 14.792 61.600 1.00 39.94 129 ALA A C 1
ATOM 1060 O O . ALA A 1 129 ? -11.914 13.826 62.257 1.00 39.94 129 ALA A O 1
ATOM 1061 N N . ASN A 1 130 ? -10.584 15.621 62.029 1.00 41.47 130 ASN A N 1
ATOM 1062 C CA . ASN A 1 130 ? -10.172 15.655 63.423 1.00 41.47 130 ASN A CA 1
ATOM 1063 C C . ASN A 1 130 ? -11.306 16.286 64.237 1.00 41.47 130 ASN A C 1
ATOM 1065 O O . ASN A 1 130 ? -11.538 17.490 64.148 1.00 41.47 130 ASN A O 1
ATOM 1069 N N . SER A 1 131 ? -11.977 15.480 65.051 1.00 38.66 131 SER A N 1
ATOM 1070 C CA . SER A 1 131 ? -12.731 15.947 66.210 1.00 38.66 131 SER A CA 1
ATOM 1071 C C . SER A 1 131 ? -12.404 15.041 67.390 1.00 38.66 131 SER A C 1
ATOM 1073 O O . SER A 1 131 ? -12.691 13.847 67.381 1.00 38.66 131 SER A O 1
ATOM 1075 N N . SER A 1 132 ? -11.755 15.638 68.379 1.00 38.56 132 SER A N 1
ATOM 1076 C CA . SER A 1 132 ? -11.495 15.108 69.711 1.00 38.56 132 SER A CA 1
ATOM 1077 C C . SER A 1 132 ? -12.774 14.642 70.411 1.00 38.56 132 SER A C 1
ATOM 1079 O O . SER A 1 132 ? -13.707 15.432 70.525 1.00 38.56 132 SER A O 1
ATOM 1081 N N . SER A 1 133 ? -12.774 13.432 70.969 1.00 34.44 133 SER A N 1
ATOM 1082 C CA . SER A 1 133 ? -13.410 13.129 72.259 1.00 34.44 133 SER A CA 1
ATOM 1083 C C . SER A 1 133 ? -12.999 11.731 72.710 1.00 34.44 133 SER A C 1
ATOM 1085 O O . SER A 1 133 ? -13.172 10.762 71.976 1.00 34.44 133 SER A O 1
ATOM 1087 N N . ALA A 1 134 ? -12.454 11.640 73.920 1.00 39.19 134 ALA A N 1
ATOM 1088 C CA . ALA A 1 134 ? -12.370 10.400 74.679 1.00 39.19 134 ALA A CA 1
ATOM 1089 C C . ALA A 1 134 ? -13.787 9.910 75.031 1.00 39.19 134 ALA A C 1
ATOM 1091 O O . ALA A 1 134 ? -14.669 10.749 75.215 1.00 39.19 134 ALA A O 1
ATOM 1092 N N . ASP A 1 135 ? -14.006 8.593 75.097 1.00 30.50 135 ASP A N 1
ATOM 1093 C CA . ASP A 1 135 ? -14.268 7.854 76.348 1.00 30.50 135 ASP A CA 1
ATOM 1094 C C . ASP A 1 135 ? -14.570 6.355 76.066 1.00 30.50 135 ASP A C 1
ATOM 1096 O O . ASP A 1 135 ? -15.127 6.046 75.019 1.00 30.50 135 ASP A O 1
ATOM 1100 N N . SER A 1 136 ? -14.171 5.473 77.003 1.00 34.69 136 SER A N 1
ATOM 1101 C CA . SER A 1 136 ? -14.822 4.214 77.466 1.00 34.69 136 SER A CA 1
ATOM 1102 C C . SER A 1 136 ? -15.474 3.248 76.435 1.00 34.69 136 SER A C 1
ATOM 1104 O O . SER A 1 136 ? -16.293 3.652 75.630 1.00 34.69 136 SER A O 1
ATOM 1106 N N . SER A 1 137 ? -15.330 1.913 76.411 1.00 32.22 137 SER A N 1
ATOM 1107 C CA . SER A 1 137 ? -15.034 0.881 77.421 1.00 32.22 137 SER A CA 1
ATOM 1108 C C . SER A 1 137 ? -14.931 -0.510 76.742 1.00 32.22 137 SER A C 1
ATOM 1110 O O . SER A 1 137 ? -15.410 -0.726 75.632 1.00 32.22 137 SER A O 1
ATOM 1112 N N . LYS A 1 138 ? -14.301 -1.469 77.439 1.00 37.50 138 LYS A N 1
ATOM 1113 C CA . LYS A 1 138 ? -14.232 -2.919 77.136 1.00 37.50 138 LYS A CA 1
ATOM 1114 C C . LYS A 1 138 ? -15.596 -3.625 77.293 1.00 37.50 138 LYS A C 1
ATOM 1116 O O . LYS A 1 138 ? -16.303 -3.283 78.231 1.00 37.50 138 LYS A O 1
ATOM 1121 N N . MET A 1 139 ? -15.850 -4.711 76.538 1.00 29.42 139 MET A N 1
ATOM 1122 C CA . MET A 1 139 ? -16.001 -6.104 77.051 1.00 29.42 139 MET A CA 1
ATOM 1123 C C . MET A 1 139 ? -16.526 -7.133 76.008 1.00 29.42 139 MET A C 1
ATOM 1125 O O . MET A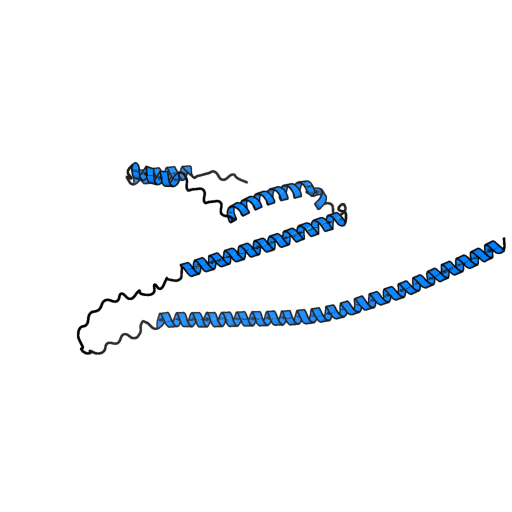 1 139 ? -17.610 -6.986 75.464 1.00 29.42 139 MET A O 1
ATOM 1129 N N . ASN A 1 140 ? -15.716 -8.186 75.820 1.00 31.22 140 ASN A N 1
ATOM 1130 C CA . ASN A 1 140 ? -15.952 -9.648 75.780 1.00 31.22 140 ASN A CA 1
ATOM 1131 C C . ASN A 1 140 ? -17.055 -10.339 74.928 1.00 31.22 140 ASN A C 1
ATOM 1133 O O . ASN A 1 140 ? -18.239 -10.250 75.219 1.00 31.22 140 ASN A O 1
ATOM 1137 N N . ASN A 1 141 ? -16.553 -11.184 74.007 1.00 38.44 141 ASN A N 1
ATOM 1138 C CA . ASN A 1 141 ? -16.866 -12.585 73.639 1.00 38.44 141 ASN A CA 1
ATOM 1139 C C . ASN A 1 141 ? -18.311 -13.129 73.644 1.00 38.44 141 ASN A C 1
ATOM 1141 O O . ASN A 1 141 ? -18.942 -13.206 74.694 1.00 38.44 141 ASN A O 1
ATOM 1145 N N . SER A 1 142 ? -18.703 -13.769 72.528 1.00 30.88 142 SER A N 1
ATOM 1146 C CA . SER A 1 142 ? -19.233 -15.149 72.527 1.00 30.88 142 SER A CA 1
ATOM 1147 C C . SER A 1 142 ? -19.136 -15.830 71.152 1.00 30.88 142 SER A C 1
ATOM 1149 O O . SER A 1 142 ? -19.111 -15.189 70.107 1.00 30.88 142 SER A O 1
ATOM 1151 N N . GLU A 1 143 ? -19.007 -17.146 71.259 1.00 30.59 143 GLU A N 1
ATOM 1152 C CA . GLU A 1 143 ? -18.706 -18.241 70.339 1.00 30.59 143 GLU A CA 1
ATOM 1153 C C . GLU A 1 143 ? -19.593 -18.455 69.093 1.00 30.59 143 GLU A C 1
ATOM 1155 O O . GLU A 1 143 ? -20.795 -18.217 69.102 1.00 30.59 143 GLU A O 1
ATOM 1160 N N . LEU A 1 144 ? -18.934 -19.047 68.083 1.00 41.09 144 LEU A N 1
ATOM 1161 C CA . LEU A 1 144 ? -19.325 -20.254 67.335 1.00 41.09 144 LEU A CA 1
ATOM 1162 C C . LEU A 1 144 ? -20.649 -20.254 66.548 1.00 41.09 144 LEU A C 1
ATOM 1164 O O . LEU A 1 144 ? -21.741 -20.395 67.089 1.00 41.09 144 LEU A O 1
ATOM 1168 N N . GLY A 1 145 ? -20.501 -20.281 65.225 1.00 31.98 145 GLY A N 1
ATOM 1169 C CA . GLY A 1 145 ? -21.529 -20.722 64.288 1.00 31.98 145 GLY A CA 1
ATOM 1170 C C . GLY A 1 145 ? -20.955 -20.776 62.877 1.00 31.98 145 GLY A C 1
ATOM 1171 O O . GLY A 1 145 ? -20.659 -19.736 62.295 1.00 31.98 145 GLY A O 1
ATOM 1172 N N . ASP A 1 146 ? -20.751 -21.989 62.366 1.00 37.84 146 ASP A N 1
ATOM 1173 C CA . ASP A 1 146 ? -20.288 -22.299 61.013 1.00 37.84 146 ASP A CA 1
ATOM 1174 C C . ASP A 1 146 ? -20.973 -21.449 59.936 1.00 37.84 146 ASP A C 1
ATOM 1176 O O . ASP A 1 146 ? -22.191 -21.490 59.758 1.00 37.84 146 ASP A O 1
ATOM 1180 N N . THR A 1 147 ? -20.192 -20.690 59.167 1.00 32.75 147 THR A N 1
ATOM 1181 C CA . THR A 1 147 ? -20.630 -20.153 57.866 1.00 32.75 147 THR A CA 1
ATOM 1182 C C . THR A 1 147 ? -19.431 -19.922 56.942 1.00 32.75 147 THR A C 1
ATOM 1184 O O . THR A 1 147 ? -19.279 -18.866 56.336 1.00 32.75 147 THR A O 1
ATOM 1187 N N . ASN A 1 148 ? -18.544 -20.911 56.830 1.00 40.50 148 ASN A N 1
ATOM 1188 C CA . ASN A 1 148 ? -17.454 -20.898 55.854 1.00 40.50 148 ASN A CA 1
ATOM 1189 C C . ASN A 1 148 ? -17.733 -21.922 54.757 1.00 40.50 148 ASN A C 1
ATOM 1191 O O . ASN A 1 148 ? -17.135 -22.985 54.771 1.00 40.50 148 ASN A O 1
ATOM 1195 N N . GLU A 1 149 ? -18.620 -21.617 53.804 1.00 40.84 149 GLU A N 1
ATOM 1196 C CA . GLU A 1 149 ? -18.634 -22.393 52.546 1.00 40.84 149 GLU A CA 1
ATOM 1197 C C . GLU A 1 149 ? -19.222 -21.693 51.306 1.00 40.84 149 GLU A C 1
ATOM 1199 O O . GLU A 1 149 ? -19.215 -22.273 50.228 1.00 40.84 149 GLU A O 1
ATOM 1204 N N . ILE A 1 150 ? -19.662 -20.428 51.380 1.00 42.47 150 ILE A N 1
ATOM 1205 C CA . ILE A 1 150 ? -20.311 -19.769 50.219 1.00 42.47 150 ILE A CA 1
ATOM 1206 C C . ILE A 1 150 ? -19.447 -18.663 49.570 1.00 42.47 150 ILE A C 1
ATOM 1208 O O . ILE A 1 150 ? -19.767 -18.182 48.488 1.00 42.47 150 ILE A O 1
ATOM 1212 N N . GLN A 1 151 ? -18.297 -18.278 50.142 1.00 38.75 151 GLN A N 1
ATOM 1213 C CA . GLN A 1 151 ? -17.471 -17.179 49.589 1.00 38.75 151 GLN A CA 1
ATOM 1214 C C . GLN A 1 151 ? -16.233 -17.611 48.778 1.00 38.75 151 GLN A C 1
ATOM 1216 O O . GLN A 1 151 ? -15.508 -16.756 48.273 1.00 38.75 151 GLN A O 1
ATOM 1221 N N . SER A 1 152 ? -15.985 -18.912 48.604 1.00 47.38 152 SER A N 1
ATOM 1222 C CA . SER A 1 152 ? -14.787 -19.414 47.901 1.00 47.38 152 SER A CA 1
ATOM 1223 C C . SER A 1 152 ? -14.972 -19.608 46.388 1.00 47.38 152 SER A C 1
ATOM 1225 O O . SER A 1 152 ? -13.988 -19.697 45.655 1.00 47.38 152 SER A O 1
ATOM 1227 N N . GLU A 1 153 ? -16.217 -19.646 45.915 1.00 45.38 153 GLU A N 1
ATOM 1228 C CA . GLU A 1 153 ? -16.595 -19.909 44.517 1.00 45.38 153 GLU A CA 1
ATOM 1229 C C . GLU A 1 153 ? -16.272 -18.756 43.540 1.00 45.38 153 GLU A C 1
ATOM 1231 O O . GLU A 1 153 ? -15.581 -19.000 42.549 1.00 45.38 153 GLU A O 1
ATOM 1236 N N . PRO A 1 154 ? -16.637 -17.479 43.796 1.00 55.47 154 PRO A N 1
ATOM 1237 C CA . PRO A 1 154 ? -16.376 -16.410 42.825 1.00 55.47 154 PRO A CA 1
ATOM 1238 C C . PRO A 1 154 ? -14.888 -16.035 42.721 1.00 55.47 154 PRO A C 1
ATOM 1240 O O . PRO A 1 154 ? -14.448 -15.559 41.676 1.00 55.47 154 PRO A O 1
ATOM 1243 N N . LEU A 1 155 ? -14.091 -16.284 43.768 1.00 53.84 155 LEU A N 1
ATOM 1244 C CA . LEU A 1 155 ? -12.646 -16.028 43.751 1.00 53.84 155 LEU A CA 1
ATOM 1245 C C . LEU A 1 155 ? -11.877 -17.096 42.960 1.00 53.84 155 LEU A C 1
ATOM 1247 O O . LEU A 1 155 ? -10.928 -16.767 42.253 1.00 53.84 155 LEU A O 1
ATOM 1251 N N . ARG A 1 156 ? -12.295 -18.366 43.049 1.00 60.06 156 ARG A N 1
ATOM 1252 C CA . ARG A 1 156 ? -11.668 -19.472 42.310 1.00 60.06 156 ARG A CA 1
ATOM 1253 C C . ARG A 1 156 ? -11.876 -19.353 40.808 1.00 60.06 156 ARG A C 1
ATOM 1255 O O . ARG A 1 156 ? -10.922 -19.539 40.065 1.00 60.06 156 ARG A O 1
ATOM 1262 N N . VAL A 1 157 ? -13.084 -18.992 40.373 1.00 68.19 157 VAL A N 1
ATOM 1263 C CA . VAL A 1 157 ? -13.390 -18.809 38.945 1.00 68.19 157 VAL A CA 1
ATOM 1264 C C . VAL A 1 157 ? -12.608 -17.630 38.360 1.00 68.19 157 VAL A C 1
ATOM 1266 O O . VAL A 1 157 ? -12.098 -17.727 37.248 1.00 68.19 157 VAL A O 1
ATOM 1269 N N . GLN A 1 158 ? -12.443 -16.537 39.115 1.00 70.56 158 GLN A N 1
ATOM 1270 C CA . GLN A 1 158 ? -11.629 -15.408 38.665 1.00 70.56 158 GLN A CA 1
ATOM 1271 C C . GLN A 1 158 ? -10.134 -15.748 38.616 1.00 70.56 158 GLN A C 1
ATOM 1273 O O . GLN A 1 158 ? -9.458 -15.352 37.672 1.00 70.56 158 GLN A O 1
ATOM 1278 N N . GLN A 1 159 ? -9.623 -16.511 39.584 1.00 75.56 159 GLN A N 1
ATOM 1279 C CA . GLN A 1 159 ? -8.237 -16.983 39.573 1.00 75.56 159 GLN A CA 1
ATOM 1280 C C . GLN A 1 159 ? -7.979 -17.937 38.397 1.00 75.56 159 GLN A C 1
ATOM 1282 O O . GLN A 1 159 ? -6.987 -17.791 37.694 1.00 75.56 159 GLN A O 1
ATOM 1287 N N . GLN A 1 160 ? -8.909 -18.855 38.140 1.00 80.19 160 GLN A N 1
ATOM 1288 C CA . GLN A 1 160 ? -8.815 -19.816 37.046 1.00 80.19 160 GLN A CA 1
ATOM 1289 C C . GLN A 1 160 ? -8.894 -19.138 35.673 1.00 80.19 160 GLN A C 1
ATOM 1291 O O . GLN A 1 160 ? -8.132 -19.487 34.782 1.00 80.19 160 GLN A O 1
ATOM 1296 N N . LEU A 1 161 ? -9.736 -18.110 35.521 1.00 81.50 161 LEU A N 1
ATOM 1297 C CA . LEU A 1 161 ? -9.797 -17.314 34.293 1.00 81.50 161 LEU A CA 1
ATOM 1298 C C . LEU A 1 161 ? -8.495 -16.540 34.036 1.00 81.50 161 LEU A C 1
ATOM 1300 O O . LEU A 1 161 ? -8.049 -16.461 32.895 1.00 81.50 161 LEU A O 1
ATOM 1304 N N . LEU A 1 162 ? -7.865 -16.004 35.086 1.00 84.00 162 LEU A N 1
ATOM 1305 C CA . LEU A 1 162 ? -6.555 -15.356 34.968 1.00 84.00 162 LEU A CA 1
ATOM 1306 C C . LEU A 1 162 ? -5.457 -16.365 34.610 1.00 84.00 162 LEU A C 1
ATOM 1308 O O . LEU A 1 162 ? -4.589 -16.060 33.793 1.00 84.00 162 LEU A O 1
ATOM 1312 N N . ASP A 1 163 ? -5.501 -17.571 35.174 1.00 89.00 163 ASP A N 1
ATOM 1313 C CA . ASP A 1 163 ? -4.563 -18.641 34.831 1.00 89.00 163 ASP A CA 1
ATOM 1314 C C . ASP A 1 163 ? -4.759 -19.113 33.376 1.00 89.00 163 ASP A C 1
ATOM 1316 O O . ASP A 1 163 ? -3.777 -19.360 32.673 1.00 89.00 163 ASP A O 1
ATOM 1320 N N . ASP A 1 164 ? -6.002 -19.181 32.895 1.00 90.19 164 ASP A N 1
ATOM 1321 C CA . ASP A 1 164 ? -6.339 -19.526 31.509 1.00 90.19 164 ASP A CA 1
ATOM 1322 C C . ASP A 1 164 ? -5.892 -18.436 30.523 1.00 90.19 164 ASP A C 1
ATOM 1324 O O . ASP A 1 164 ? -5.307 -18.748 29.484 1.00 90.19 164 ASP A O 1
ATOM 1328 N N . GLU A 1 165 ? -6.082 -17.156 30.862 1.00 88.69 165 GLU A N 1
ATOM 1329 C CA . GLU A 1 165 ? -5.576 -16.022 30.077 1.00 88.69 165 GLU A CA 1
ATOM 1330 C C . GLU A 1 165 ? -4.043 -16.028 30.030 1.00 88.69 165 GLU A C 1
ATOM 1332 O O . GLU A 1 165 ? -3.450 -15.868 28.965 1.00 88.69 165 GLU A O 1
ATOM 1337 N N . THR A 1 166 ? -3.388 -16.310 31.158 1.00 89.69 166 THR A N 1
ATOM 1338 C CA . THR A 1 166 ? -1.923 -16.404 31.223 1.00 89.69 166 THR A CA 1
ATOM 1339 C C . THR A 1 166 ? -1.402 -17.545 30.347 1.00 89.69 166 THR A C 1
ATOM 1341 O O . THR A 1 166 ? -0.418 -17.371 29.628 1.00 89.69 166 THR A O 1
ATOM 1344 N N . ARG A 1 167 ? -2.080 -18.701 30.341 1.00 91.38 167 ARG A N 1
ATOM 1345 C CA . ARG A 1 167 ? -1.746 -19.828 29.454 1.00 91.38 167 ARG A CA 1
ATOM 1346 C C . ARG A 1 167 ? -1.984 -19.489 27.985 1.00 91.38 167 ARG A C 1
ATOM 1348 O O . ARG A 1 167 ? -1.144 -19.824 27.154 1.00 91.38 167 ARG A O 1
ATOM 1355 N N . ALA A 1 168 ? -3.087 -18.819 27.659 1.00 93.06 168 ALA A N 1
ATOM 1356 C CA . ALA A 1 168 ? -3.391 -18.401 26.292 1.00 93.06 168 ALA A CA 1
ATOM 1357 C C . ALA A 1 168 ? -2.339 -17.416 25.760 1.00 93.06 168 ALA A C 1
ATOM 1359 O O . ALA A 1 168 ? -1.796 -17.627 24.677 1.00 93.06 168 ALA A O 1
ATOM 1360 N N . LEU A 1 169 ? -1.977 -16.410 26.561 1.00 94.75 169 LEU A N 1
ATOM 1361 C CA . LEU A 1 169 ? -0.911 -15.462 26.236 1.00 94.75 169 LEU A CA 1
ATOM 1362 C C . LEU A 1 169 ? 0.444 -16.156 26.098 1.00 94.75 169 LEU A C 1
ATOM 1364 O O . LEU A 1 169 ? 1.220 -15.820 25.211 1.00 94.75 169 LEU A O 1
ATOM 1368 N N . GLN A 1 170 ? 0.740 -17.149 26.935 1.00 94.56 170 GLN A N 1
ATOM 1369 C CA . GLN A 1 170 ? 1.976 -17.919 26.821 1.00 94.56 170 GLN A CA 1
ATOM 1370 C C . GLN A 1 170 ? 2.043 -18.701 25.501 1.00 94.56 170 GLN A C 1
ATOM 1372 O O . GLN A 1 170 ? 3.097 -18.728 24.863 1.00 94.56 170 GLN A O 1
ATOM 1377 N N . VAL A 1 171 ? 0.925 -19.290 25.063 1.00 95.31 171 VAL A N 1
ATOM 1378 C CA . VAL A 1 171 ? 0.829 -19.955 23.755 1.00 95.31 171 VAL A CA 1
ATOM 1379 C C . VAL A 1 171 ? 0.988 -18.941 22.620 1.00 95.31 171 VAL A C 1
ATOM 1381 O O . VAL A 1 171 ? 1.773 -19.181 21.704 1.00 95.31 171 VAL A O 1
ATOM 1384 N N . GLU A 1 172 ? 0.327 -17.786 22.692 1.00 95.81 172 GLU A N 1
ATOM 1385 C CA . GLU A 1 172 ? 0.460 -16.728 21.683 1.00 95.81 172 GLU A CA 1
ATOM 1386 C C . GLU A 1 172 ? 1.900 -16.201 21.588 1.00 95.81 172 GLU A C 1
ATOM 1388 O O . GLU A 1 172 ? 2.449 -16.100 20.492 1.00 95.81 172 GLU A O 1
ATOM 1393 N N . LEU A 1 173 ? 2.558 -15.958 22.726 1.00 95.25 173 LEU A N 1
ATOM 1394 C CA . LEU A 1 173 ? 3.960 -15.543 22.778 1.00 95.25 173 LEU A CA 1
ATOM 1395 C C . LEU A 1 173 ? 4.898 -16.612 22.213 1.00 95.25 173 LEU A C 1
ATOM 1397 O O . LEU A 1 173 ? 5.827 -16.265 21.489 1.00 95.25 173 LEU A O 1
ATOM 1401 N N . SER A 1 174 ? 4.654 -17.897 22.494 1.00 95.56 174 SER A N 1
ATOM 1402 C CA . SER A 1 174 ? 5.437 -18.982 21.887 1.00 95.56 174 SER A CA 1
ATOM 1403 C C . SER A 1 174 ? 5.243 -19.055 20.372 1.00 95.56 174 SER A C 1
ATOM 1405 O O . SER A 1 174 ? 6.218 -19.152 19.636 1.00 95.56 174 SER A O 1
ATOM 1407 N N . SER A 1 175 ? 4.012 -18.885 19.885 1.00 96.44 175 SER A N 1
ATOM 1408 C CA . SER A 1 175 ? 3.740 -18.845 18.448 1.00 96.44 175 SER A CA 1
ATOM 1409 C C . SER A 1 175 ? 4.387 -17.633 17.775 1.00 96.44 175 SER A C 1
ATOM 1411 O O . SER A 1 175 ? 4.847 -17.740 16.638 1.00 96.44 175 SER A O 1
ATOM 1413 N N . LEU A 1 176 ? 4.410 -16.479 18.446 1.00 96.06 176 LEU A N 1
ATOM 1414 C CA . LEU A 1 176 ? 5.052 -15.274 17.932 1.00 96.06 176 LEU A CA 1
ATOM 1415 C C . LEU A 1 176 ? 6.580 -15.416 17.924 1.00 96.06 176 LEU A C 1
ATOM 1417 O O . LEU A 1 176 ? 7.219 -14.966 16.976 1.00 96.06 176 LEU A O 1
ATOM 1421 N N . LEU A 1 177 ? 7.155 -16.072 18.937 1.00 96.94 177 LEU A N 1
ATOM 1422 C CA . LEU A 1 177 ? 8.576 -16.419 18.990 1.00 96.94 177 LEU A CA 1
ATOM 1423 C C . LEU A 1 177 ? 8.961 -17.334 17.818 1.00 96.94 177 LEU A C 1
ATOM 1425 O O . LEU A 1 177 ? 9.911 -17.028 17.101 1.00 96.94 177 LEU A O 1
ATOM 1429 N N . ASP A 1 178 ? 8.189 -18.393 17.570 1.00 96.88 178 ASP A N 1
ATOM 1430 C CA . ASP A 1 178 ? 8.428 -19.316 16.455 1.00 96.88 178 ASP A CA 1
ATOM 1431 C C . ASP A 1 178 ? 8.334 -18.596 15.099 1.00 96.88 178 ASP A C 1
ATOM 1433 O O . ASP A 1 178 ? 9.181 -18.777 14.219 1.00 96.88 178 ASP A O 1
ATOM 1437 N N . ALA A 1 179 ? 7.337 -17.718 14.933 1.00 95.75 179 ALA A N 1
ATOM 1438 C CA . ALA A 1 179 ? 7.186 -16.902 13.730 1.00 95.75 179 ALA A CA 1
ATOM 1439 C C . ALA A 1 179 ? 8.354 -15.916 13.540 1.00 95.75 179 ALA A C 1
ATOM 1441 O O . ALA A 1 179 ? 8.840 -15.731 12.417 1.00 95.75 179 ALA A O 1
ATOM 1442 N N . ALA A 1 180 ? 8.833 -15.299 14.623 1.00 95.88 180 ALA A N 1
ATOM 1443 C CA . ALA A 1 180 ? 9.988 -14.408 14.597 1.00 95.88 180 ALA A CA 1
ATOM 1444 C C . ALA A 1 180 ? 11.266 -15.167 14.217 1.00 95.88 180 ALA A C 1
ATOM 1446 O O . ALA A 1 180 ? 11.983 -14.726 13.322 1.00 95.88 180 ALA A O 1
ATOM 1447 N N . GLN A 1 181 ? 11.501 -16.345 14.798 1.00 96.50 181 GLN A N 1
ATOM 1448 C CA . GLN A 1 181 ? 12.661 -17.185 14.490 1.00 96.50 181 GLN A CA 1
ATOM 1449 C C . GLN A 1 181 ? 12.638 -17.701 13.042 1.00 96.50 181 GLN A C 1
ATOM 1451 O O . GLN A 1 181 ? 13.665 -17.731 12.355 1.00 96.50 181 GLN A O 1
ATOM 1456 N N . GLN A 1 182 ? 11.458 -18.056 12.524 1.00 95.75 182 GLN A N 1
ATOM 1457 C CA . GLN A 1 182 ? 11.305 -18.413 11.113 1.00 95.75 182 GLN A CA 1
ATOM 1458 C C . GLN A 1 182 ? 11.619 -17.222 10.196 1.00 95.75 182 GLN A C 1
ATOM 1460 O O . GLN A 1 182 ? 12.240 -17.387 9.144 1.00 95.75 182 GLN A O 1
ATOM 1465 N N . THR A 1 183 ? 11.187 -16.023 10.584 1.00 94.81 183 THR A N 1
ATOM 1466 C CA . THR A 1 183 ? 11.451 -14.797 9.825 1.00 94.81 183 THR A CA 1
ATOM 1467 C C . THR A 1 183 ? 12.934 -14.441 9.857 1.00 94.81 183 THR A C 1
ATOM 1469 O O . THR A 1 183 ? 13.498 -14.136 8.810 1.00 94.81 183 THR A O 1
ATOM 1472 N N . GLU A 1 184 ? 13.590 -14.568 11.010 1.00 95.25 184 GLU A N 1
ATOM 1473 C CA . GLU A 1 184 ? 15.035 -14.381 11.162 1.00 95.25 184 GLU A CA 1
ATOM 1474 C C . GLU A 1 184 ? 15.816 -15.326 10.243 1.00 95.25 184 GLU A C 1
ATOM 1476 O O . GLU A 1 184 ? 16.664 -14.878 9.475 1.00 95.25 184 GLU A O 1
ATOM 1481 N N . THR A 1 185 ? 15.464 -16.615 10.234 1.00 95.88 185 THR A N 1
ATOM 1482 C CA . THR A 1 185 ? 16.109 -17.610 9.362 1.00 95.88 185 THR A CA 1
ATOM 1483 C C . THR A 1 185 ? 15.985 -17.218 7.887 1.00 95.88 185 THR A C 1
ATOM 1485 O O . THR A 1 185 ? 16.981 -17.172 7.166 1.00 95.88 185 THR A O 1
ATOM 1488 N N . LYS A 1 186 ? 14.780 -16.832 7.446 1.00 95.81 186 LYS A N 1
ATOM 1489 C CA . LYS A 1 186 ? 14.548 -16.361 6.070 1.00 95.81 186 LYS A CA 1
ATOM 1490 C C . LYS A 1 186 ? 15.340 -15.096 5.754 1.00 95.81 186 LYS A C 1
ATOM 1492 O O . LYS A 1 186 ? 15.855 -14.961 4.650 1.00 95.81 186 LYS A O 1
ATOM 1497 N N . MET A 1 187 ? 15.455 -14.166 6.699 1.00 95.25 187 MET A N 1
ATOM 1498 C CA . MET A 1 187 ? 16.248 -12.950 6.507 1.00 95.25 187 MET A CA 1
ATOM 1499 C C . MET A 1 187 ? 17.740 -13.261 6.361 1.00 95.25 187 MET A C 1
ATOM 1501 O O . MET A 1 187 ? 18.407 -12.642 5.532 1.00 95.25 187 MET A O 1
ATOM 1505 N N . VAL A 1 188 ? 18.261 -14.240 7.104 1.00 96.38 188 VAL A N 1
ATOM 1506 C CA . VAL A 1 188 ? 19.651 -14.699 6.968 1.00 96.38 188 VAL A CA 1
ATOM 1507 C C . VAL A 1 188 ? 19.881 -15.359 5.605 1.00 96.38 188 VAL A C 1
ATOM 1509 O O . VAL A 1 188 ? 20.850 -15.021 4.924 1.00 96.38 188 VAL A O 1
ATOM 1512 N N . GLU A 1 189 ? 18.977 -16.232 5.157 1.00 96.31 189 GLU A N 1
ATOM 1513 C CA . GLU A 1 189 ? 19.050 -16.856 3.827 1.00 96.31 189 GLU A CA 1
ATOM 1514 C C . GLU A 1 189 ? 18.986 -15.815 2.701 1.00 96.31 189 GLU A C 1
ATOM 1516 O O . GLU A 1 189 ? 19.794 -15.843 1.770 1.00 96.31 189 GLU A O 1
ATOM 1521 N N . MET A 1 190 ? 18.080 -14.841 2.819 1.00 94.44 190 MET A N 1
ATOM 1522 C CA . MET A 1 190 ? 17.969 -13.727 1.877 1.00 94.44 190 MET A CA 1
ATOM 1523 C C . MET A 1 190 ? 19.227 -12.857 1.868 1.00 94.44 190 MET A C 1
ATOM 1525 O O . MET A 1 190 ? 19.642 -12.405 0.804 1.00 94.44 190 MET A O 1
ATOM 1529 N N . SER A 1 191 ? 19.870 -12.652 3.020 1.00 93.38 191 SER A N 1
ATOM 1530 C CA . SER A 1 191 ? 21.146 -11.934 3.112 1.00 93.38 191 SER A CA 1
ATOM 1531 C C . SER A 1 191 ? 22.275 -12.690 2.405 1.00 93.38 191 SER A C 1
ATOM 1533 O O . SER A 1 191 ? 23.014 -12.096 1.618 1.00 93.38 191 SER A O 1
ATOM 1535 N N . ALA A 1 192 ? 22.371 -14.009 2.604 1.00 96.62 192 ALA A N 1
ATOM 1536 C CA . ALA A 1 192 ? 23.354 -14.849 1.920 1.00 96.62 192 ALA A CA 1
ATOM 1537 C C . ALA A 1 192 ? 23.148 -14.847 0.394 1.00 96.62 192 ALA A C 1
ATOM 1539 O O . ALA A 1 192 ? 24.107 -14.675 -0.362 1.00 96.62 192 ALA A O 1
ATOM 1540 N N . LEU A 1 193 ? 21.896 -14.966 -0.062 1.00 97.44 193 LEU A N 1
ATOM 1541 C CA . LEU A 1 193 ? 21.548 -14.883 -1.480 1.00 97.44 193 LEU A CA 1
ATOM 1542 C C . LEU A 1 193 ? 21.870 -13.499 -2.049 1.00 97.44 193 LEU A C 1
ATOM 1544 O O . LEU A 1 193 ? 22.484 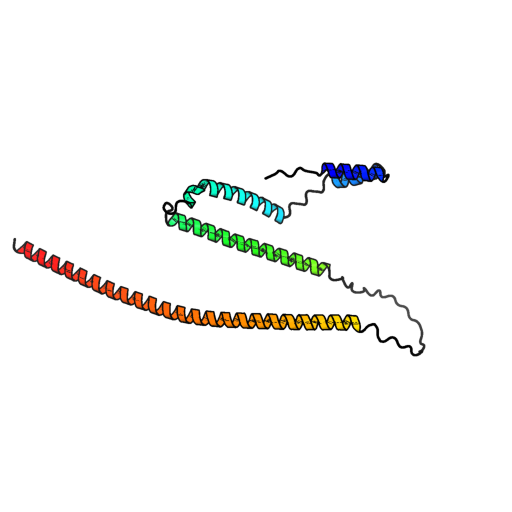-13.403 -3.110 1.00 97.44 193 LEU A O 1
ATOM 1548 N N . ASN A 1 194 ? 21.509 -12.428 -1.340 1.00 94.75 194 ASN A N 1
ATOM 1549 C CA . ASN A 1 194 ? 21.794 -11.059 -1.759 1.00 94.75 194 ASN A CA 1
ATOM 1550 C C . ASN A 1 194 ? 23.302 -10.796 -1.865 1.00 94.75 194 ASN A C 1
ATOM 1552 O O . ASN A 1 194 ? 23.755 -10.150 -2.810 1.00 94.75 194 ASN A O 1
ATOM 1556 N N . HIS A 1 195 ? 24.092 -11.332 -0.932 1.00 97.12 195 HIS A N 1
ATOM 1557 C CA . HIS A 1 195 ? 25.546 -11.255 -0.999 1.00 97.12 195 HIS A CA 1
ATOM 1558 C C . HIS A 1 195 ? 26.089 -11.969 -2.244 1.00 97.12 195 HIS A C 1
ATOM 1560 O O . HIS A 1 195 ? 26.859 -11.372 -2.990 1.00 97.12 195 HIS A O 1
ATOM 1566 N N . LEU A 1 196 ? 25.639 -13.199 -2.521 1.00 96.94 196 LEU A N 1
ATOM 1567 C CA . LEU A 1 196 ? 26.053 -13.961 -3.705 1.00 96.94 196 LEU A CA 1
ATOM 1568 C C . LEU A 1 196 ? 25.644 -13.266 -5.011 1.00 96.94 196 LEU A C 1
ATOM 1570 O O . LEU A 1 196 ? 26.434 -13.184 -5.945 1.00 96.94 196 LEU A O 1
ATOM 1574 N N . MET A 1 197 ? 24.430 -12.722 -5.084 1.00 96.75 197 MET A N 1
ATOM 1575 C CA . MET A 1 197 ? 23.990 -11.953 -6.251 1.00 96.75 197 MET A CA 1
ATOM 1576 C C . MET A 1 197 ? 24.829 -10.687 -6.426 1.00 96.75 197 MET A C 1
ATOM 1578 O O . MET A 1 197 ? 25.260 -10.392 -7.536 1.00 96.75 197 MET A O 1
ATOM 1582 N N . SER A 1 198 ? 25.125 -9.970 -5.340 1.00 97.19 198 SER A N 1
ATOM 1583 C CA . SER A 1 198 ? 25.949 -8.757 -5.386 1.00 97.19 198 SER A CA 1
ATOM 1584 C C . SER A 1 198 ? 27.372 -9.048 -5.863 1.00 97.19 198 SER A C 1
ATOM 1586 O O . SER A 1 198 ? 27.905 -8.295 -6.678 1.00 97.19 198 SER A O 1
ATOM 1588 N N . THR A 1 199 ? 27.984 -10.149 -5.412 1.00 96.50 199 THR A N 1
ATOM 1589 C CA . THR A 1 199 ? 29.311 -10.552 -5.898 1.00 96.50 199 THR A CA 1
ATOM 1590 C C . THR A 1 199 ? 29.270 -10.937 -7.372 1.00 96.50 199 THR A C 1
ATOM 1592 O O . THR A 1 199 ? 30.147 -10.521 -8.125 1.00 96.50 199 THR A O 1
ATOM 1595 N N . HIS A 1 200 ? 28.233 -11.651 -7.812 1.00 98.06 200 HIS A N 1
ATOM 1596 C CA . HIS A 1 200 ? 28.088 -12.045 -9.212 1.00 98.06 200 HIS A CA 1
ATOM 1597 C C . HIS A 1 200 ? 27.838 -10.849 -10.140 1.00 98.06 200 HIS A C 1
ATOM 1599 O O . HIS A 1 200 ? 28.428 -10.776 -11.216 1.00 98.06 200 HIS A O 1
ATOM 1605 N N . VAL A 1 201 ? 27.005 -9.891 -9.719 1.00 97.44 201 VAL A N 1
ATOM 1606 C CA . VAL A 1 201 ? 26.745 -8.643 -10.455 1.00 97.44 201 VAL A CA 1
ATOM 1607 C C . VAL A 1 201 ? 28.015 -7.800 -10.542 1.00 97.44 201 VAL A C 1
ATOM 1609 O O . VAL A 1 201 ? 28.349 -7.317 -11.622 1.00 97.44 201 VAL A O 1
ATOM 1612 N N . LEU A 1 202 ? 28.764 -7.664 -9.442 1.00 96.56 202 LEU A N 1
ATOM 1613 C CA . LEU A 1 202 ? 30.039 -6.945 -9.446 1.00 96.56 202 LEU A CA 1
ATOM 1614 C C . LEU A 1 202 ? 31.058 -7.614 -10.376 1.00 96.56 202 LEU A C 1
ATOM 1616 O O . LEU A 1 202 ? 31.698 -6.941 -11.182 1.00 96.56 202 LEU A O 1
ATOM 1620 N N . GLN A 1 203 ? 31.182 -8.939 -10.301 1.00 96.06 203 GLN A N 1
ATOM 1621 C CA . GLN A 1 203 ? 32.064 -9.703 -11.179 1.00 96.06 203 GLN A CA 1
ATOM 1622 C C . GLN A 1 203 ? 31.663 -9.543 -12.652 1.00 96.06 203 GLN A C 1
ATOM 1624 O O . GLN A 1 203 ? 32.523 -9.357 -13.512 1.00 96.06 203 GLN A O 1
ATOM 1629 N N . GLN A 1 204 ? 30.365 -9.580 -12.953 1.00 96.75 204 GLN A N 1
ATOM 1630 C CA . GLN A 1 204 ? 29.859 -9.374 -14.307 1.00 96.75 204 GLN A CA 1
ATOM 1631 C C . GLN A 1 204 ? 30.153 -7.956 -14.814 1.00 96.75 204 GLN A C 1
ATOM 1633 O O . GLN A 1 204 ? 30.555 -7.795 -15.965 1.00 96.75 204 GLN A O 1
ATOM 1638 N N . ALA A 1 205 ? 30.015 -6.934 -13.966 1.00 95.75 205 ALA A N 1
ATOM 1639 C CA . ALA A 1 205 ? 30.360 -5.559 -14.318 1.00 95.75 205 ALA A CA 1
ATOM 1640 C C . ALA A 1 205 ? 31.845 -5.429 -14.701 1.00 95.75 205 ALA A C 1
ATOM 1642 O O . ALA A 1 205 ? 32.160 -4.871 -15.750 1.00 95.75 205 ALA A O 1
ATOM 1643 N N . GLN A 1 206 ? 32.747 -6.037 -13.924 1.00 96.19 206 GLN A N 1
ATOM 1644 C CA . GLN A 1 206 ? 34.182 -6.060 -14.239 1.00 96.19 206 GLN A CA 1
ATOM 1645 C C . GLN A 1 206 ? 34.478 -6.764 -15.573 1.00 96.19 206 GLN A C 1
ATOM 1647 O O . GLN A 1 206 ? 35.303 -6.297 -16.357 1.00 96.19 206 GLN A O 1
ATOM 1652 N N . GLN A 1 207 ? 33.792 -7.873 -15.870 1.00 95.81 207 GLN A N 1
ATOM 1653 C CA . GLN A 1 207 ? 33.938 -8.560 -17.160 1.00 95.81 207 GLN A CA 1
ATOM 1654 C C . GLN A 1 207 ? 33.510 -7.675 -18.337 1.00 95.81 207 GLN A C 1
ATOM 1656 O O . GLN A 1 207 ? 34.164 -7.683 -19.381 1.00 95.81 207 GLN A O 1
ATOM 1661 N N . ILE A 1 208 ? 32.434 -6.903 -18.171 1.00 96.00 208 ILE A N 1
ATOM 1662 C CA . ILE A 1 208 ? 31.957 -5.963 -19.191 1.00 96.00 208 ILE A CA 1
ATOM 1663 C C . ILE A 1 208 ? 32.980 -4.844 -19.410 1.00 96.00 208 ILE A C 1
ATOM 1665 O O . ILE A 1 208 ? 33.262 -4.506 -20.559 1.00 96.00 208 ILE A O 1
ATOM 1669 N N . GLU A 1 209 ? 33.567 -4.301 -18.341 1.00 95.12 209 GLU A N 1
ATOM 1670 C CA . GLU A 1 209 ? 34.596 -3.260 -18.444 1.00 95.12 209 GLU A CA 1
ATOM 1671 C C . GLU A 1 209 ? 35.822 -3.736 -19.229 1.00 95.12 209 GLU A C 1
ATOM 1673 O O . GLU A 1 209 ? 36.262 -3.043 -20.148 1.00 95.12 209 GLU A O 1
ATOM 1678 N N . LEU A 1 210 ? 36.321 -4.944 -18.949 1.00 95.44 210 LEU A N 1
ATOM 1679 C CA . LEU A 1 210 ? 37.446 -5.524 -19.692 1.00 95.44 210 LEU A CA 1
ATOM 1680 C C . LEU A 1 210 ? 37.123 -5.704 -21.178 1.00 95.44 210 LEU A C 1
ATOM 1682 O O . LEU A 1 210 ? 37.932 -5.368 -22.046 1.00 95.44 210 LEU A O 1
ATOM 1686 N N . LEU A 1 211 ? 35.926 -6.211 -21.482 1.00 95.62 211 LEU A N 1
ATOM 1687 C CA . LEU A 1 211 ? 35.487 -6.397 -22.861 1.00 95.62 211 LEU A CA 1
ATOM 1688 C C . LEU A 1 211 ? 35.388 -5.050 -23.593 1.00 95.62 211 LEU A C 1
ATOM 1690 O O . LEU A 1 211 ? 35.788 -4.929 -24.752 1.00 95.62 211 LEU A O 1
ATOM 1694 N N . TYR A 1 212 ? 34.898 -4.021 -22.905 1.00 95.69 212 TYR A N 1
ATOM 1695 C CA . TYR A 1 212 ? 34.797 -2.672 -23.441 1.00 95.69 212 TYR A CA 1
ATOM 1696 C C . TYR A 1 212 ? 36.175 -2.030 -23.680 1.00 95.69 212 TYR A C 1
ATOM 1698 O O . TYR A 1 212 ? 36.387 -1.438 -24.742 1.00 95.69 212 TYR A O 1
ATOM 1706 N N . GLU A 1 213 ? 37.139 -2.191 -22.767 1.00 94.38 213 GLU A N 1
ATOM 1707 C CA . GLU A 1 213 ? 38.521 -1.742 -22.993 1.00 94.38 213 GLU A CA 1
ATOM 1708 C C . GLU A 1 213 ? 39.168 -2.446 -24.188 1.00 94.38 213 GLU A C 1
ATOM 1710 O O . GLU A 1 213 ? 39.816 -1.798 -25.016 1.00 94.38 213 GLU A O 1
ATOM 1715 N N . GLN A 1 214 ? 38.963 -3.757 -24.324 1.00 94.44 214 GLN A N 1
ATOM 1716 C CA . GLN A 1 214 ? 39.484 -4.516 -25.456 1.00 94.44 214 GLN A CA 1
ATOM 1717 C C . GLN A 1 214 ? 38.926 -3.992 -26.785 1.00 94.44 214 GLN A C 1
ATOM 1719 O O . GLN A 1 214 ? 39.692 -3.738 -27.718 1.00 94.44 214 GLN A O 1
ATOM 1724 N N . VAL A 1 215 ? 37.609 -3.785 -26.874 1.00 95.81 215 VAL A N 1
ATOM 1725 C CA . VAL A 1 215 ? 36.961 -3.236 -28.077 1.00 95.81 215 VAL A CA 1
ATOM 1726 C C . VAL A 1 215 ? 37.461 -1.824 -28.375 1.00 95.81 215 VAL A C 1
ATOM 1728 O O . VAL A 1 215 ? 37.757 -1.511 -29.529 1.00 95.81 215 VAL A O 1
ATOM 1731 N N . ARG A 1 216 ? 37.613 -0.976 -27.351 1.00 95.12 216 ARG A N 1
ATOM 1732 C CA . ARG A 1 216 ? 38.156 0.380 -27.497 1.00 95.12 216 ARG A CA 1
ATOM 1733 C C . ARG A 1 216 ? 39.563 0.355 -28.097 1.00 95.12 216 ARG A C 1
ATOM 1735 O O . ARG A 1 216 ? 39.811 1.055 -29.077 1.00 95.12 216 ARG A O 1
ATOM 1742 N N . ASN A 1 217 ? 40.460 -0.462 -27.547 1.00 94.19 217 ASN A N 1
ATOM 1743 C CA . ASN A 1 217 ? 41.832 -0.589 -28.042 1.00 94.19 217 ASN A CA 1
ATOM 1744 C C . ASN A 1 217 ? 41.875 -1.121 -29.479 1.00 94.19 217 ASN A C 1
ATOM 1746 O O . ASN A 1 217 ? 42.601 -0.580 -30.313 1.00 94.19 217 ASN A O 1
ATOM 1750 N N . LEU A 1 218 ? 41.054 -2.129 -29.793 1.00 95.00 218 LEU A N 1
ATOM 1751 C CA . LEU A 1 218 ? 40.952 -2.670 -31.147 1.00 95.00 218 LEU A CA 1
ATOM 1752 C C . LEU A 1 218 ? 40.486 -1.596 -32.142 1.00 95.00 218 LEU A C 1
ATOM 1754 O O . LEU A 1 218 ? 41.065 -1.452 -33.214 1.00 95.00 218 LEU A O 1
ATOM 1758 N N . SER A 1 219 ? 39.483 -0.802 -31.763 1.00 94.94 219 SER A N 1
ATOM 1759 C CA . SER A 1 219 ? 38.947 0.276 -32.597 1.00 94.94 219 SER A CA 1
ATOM 1760 C C . SER A 1 219 ? 39.994 1.364 -32.865 1.00 94.94 219 SER A C 1
ATOM 1762 O O . SER A 1 219 ? 40.173 1.782 -34.007 1.00 94.94 219 SER A O 1
ATOM 1764 N N . ILE A 1 220 ? 40.768 1.756 -31.843 1.00 95.75 220 ILE A N 1
ATOM 1765 C CA . ILE A 1 220 ? 41.889 2.697 -32.000 1.00 95.75 220 ILE A CA 1
ATOM 1766 C C . ILE A 1 220 ? 42.941 2.135 -32.965 1.00 95.75 220 ILE A C 1
ATOM 1768 O O . ILE A 1 220 ? 43.380 2.854 -33.863 1.00 95.75 220 ILE A O 1
ATOM 1772 N N . MET A 1 221 ? 43.321 0.858 -32.831 1.00 94.19 221 MET A N 1
ATOM 1773 C CA . MET A 1 221 ? 44.285 0.231 -33.744 1.00 94.19 221 MET A CA 1
ATOM 1774 C C . MET A 1 221 ? 43.776 0.182 -35.188 1.00 94.19 221 MET A C 1
ATOM 1776 O O . MET A 1 221 ? 44.544 0.458 -36.107 1.00 94.19 221 MET A O 1
ATOM 1780 N N . VAL A 1 222 ? 42.493 -0.127 -35.399 1.00 94.69 222 VAL A N 1
ATOM 1781 C CA . VAL A 1 222 ? 41.880 -0.154 -36.738 1.00 94.69 222 VAL A CA 1
ATOM 1782 C C . VAL A 1 222 ? 41.863 1.239 -37.362 1.00 94.69 222 VAL A C 1
ATOM 1784 O O . VAL A 1 222 ? 42.246 1.387 -38.521 1.00 94.69 222 VAL A O 1
ATOM 1787 N N . ILE A 1 223 ? 41.471 2.266 -36.601 1.00 95.19 223 ILE A N 1
ATOM 1788 C CA . ILE A 1 223 ? 41.483 3.656 -37.074 1.00 95.19 223 ILE A CA 1
ATOM 1789 C C . ILE A 1 223 ? 42.911 4.072 -37.434 1.00 95.19 223 ILE A C 1
ATOM 1791 O O . ILE A 1 223 ? 43.136 4.599 -38.521 1.00 95.19 223 ILE A O 1
ATOM 1795 N N . PHE A 1 224 ? 43.884 3.786 -36.567 1.00 95.44 224 PHE A N 1
ATOM 1796 C CA . PHE A 1 224 ? 45.284 4.106 -36.827 1.00 95.44 224 PHE A CA 1
ATOM 1797 C C . PHE A 1 224 ? 45.797 3.415 -38.101 1.00 95.44 224 PHE A C 1
ATOM 1799 O O . PHE A 1 224 ? 46.336 4.078 -38.987 1.00 95.44 224 PHE A O 1
ATOM 1806 N N . ALA A 1 225 ? 45.550 2.112 -38.257 1.00 94.44 225 ALA A N 1
ATOM 1807 C CA . ALA A 1 225 ? 45.927 1.371 -39.460 1.00 94.44 225 ALA A CA 1
ATOM 1808 C C . ALA A 1 225 ? 45.278 1.952 -40.729 1.00 94.44 225 ALA A C 1
ATOM 1810 O O . ALA A 1 225 ? 45.966 2.157 -41.729 1.00 94.44 225 ALA A O 1
ATOM 1811 N N . ALA A 1 226 ? 43.984 2.284 -40.680 1.00 94.19 226 ALA A N 1
ATOM 1812 C CA . ALA A 1 226 ? 43.282 2.911 -41.797 1.00 94.19 226 ALA A CA 1
ATOM 1813 C C . ALA A 1 226 ? 43.892 4.273 -42.164 1.00 94.19 226 ALA A C 1
ATOM 1815 O O . ALA A 1 226 ? 44.089 4.546 -43.345 1.00 94.19 226 ALA A O 1
ATOM 1816 N N . THR A 1 227 ? 44.245 5.103 -41.175 1.00 94.25 227 THR A N 1
ATOM 1817 C CA . THR A 1 227 ? 44.885 6.404 -41.432 1.00 94.25 227 THR A CA 1
ATOM 1818 C C . THR A 1 227 ? 46.268 6.272 -42.064 1.00 94.25 227 THR A C 1
ATOM 1820 O O . THR A 1 227 ? 46.571 7.023 -42.986 1.00 94.25 227 THR A O 1
ATOM 1823 N N . VAL A 1 228 ? 47.081 5.299 -41.635 1.00 93.62 228 VAL A N 1
ATOM 1824 C CA . VAL A 1 228 ? 48.410 5.043 -42.216 1.00 93.62 228 VAL A CA 1
ATOM 1825 C C . VAL A 1 228 ? 48.288 4.592 -43.672 1.00 93.62 228 VAL A C 1
ATOM 1827 O O . VAL A 1 228 ? 48.973 5.132 -44.534 1.00 93.62 228 VAL A O 1
ATOM 1830 N N . ILE A 1 229 ? 47.370 3.663 -43.963 1.00 92.69 229 ILE A N 1
ATOM 1831 C CA . ILE A 1 229 ? 47.113 3.193 -45.334 1.00 92.69 229 ILE A CA 1
ATOM 1832 C C . ILE A 1 229 ? 46.654 4.350 -46.228 1.00 92.69 229 ILE A C 1
ATOM 1834 O O . ILE A 1 229 ? 47.107 4.466 -47.364 1.00 92.69 229 ILE A O 1
ATOM 1838 N N . LEU A 1 230 ? 45.775 5.221 -45.724 1.00 90.50 230 LEU A N 1
ATOM 1839 C CA . LEU A 1 230 ? 45.281 6.365 -46.489 1.00 90.50 230 LEU A CA 1
ATOM 1840 C C . LEU A 1 230 ? 46.395 7.378 -46.790 1.00 90.50 230 LEU A C 1
ATOM 1842 O O . LEU A 1 230 ? 46.415 7.947 -47.878 1.00 90.50 230 LEU A O 1
ATOM 1846 N N . LEU A 1 231 ? 47.323 7.580 -45.847 1.00 89.94 231 LEU A N 1
ATOM 1847 C CA . LEU A 1 231 ? 48.482 8.458 -46.018 1.00 89.94 231 LEU A CA 1
ATOM 1848 C C . LEU A 1 231 ? 49.461 7.914 -47.069 1.00 89.94 231 LEU A C 1
ATOM 1850 O O . LEU A 1 231 ? 49.875 8.659 -47.952 1.00 89.94 231 LEU A O 1
ATOM 1854 N N . GLU A 1 232 ? 49.782 6.618 -47.007 1.00 88.62 232 GLU A N 1
ATOM 1855 C CA . GLU A 1 232 ? 50.602 5.921 -48.013 1.00 88.62 232 GLU A CA 1
ATOM 1856 C C . GLU A 1 232 ? 49.980 6.046 -49.413 1.00 88.62 232 GLU A C 1
ATOM 1858 O O . GLU A 1 232 ? 50.665 6.373 -50.380 1.00 88.62 232 GLU A O 1
ATOM 1863 N N . PHE A 1 233 ? 48.658 5.872 -49.521 1.00 87.69 233 PHE A N 1
ATOM 1864 C CA . PHE A 1 233 ? 47.945 6.002 -50.793 1.00 87.69 233 PHE A CA 1
ATOM 1865 C C . PHE A 1 233 ? 47.976 7.434 -51.344 1.00 87.69 233 PHE A C 1
ATOM 1867 O O . PHE A 1 233 ? 48.115 7.619 -52.551 1.00 87.69 233 PHE A O 1
ATOM 1874 N N . LEU A 1 234 ? 47.873 8.443 -50.470 1.00 84.00 234 LEU A N 1
ATOM 1875 C CA . LEU A 1 234 ? 47.970 9.854 -50.854 1.00 84.00 234 LEU A CA 1
ATOM 1876 C C . LEU A 1 234 ? 49.382 10.245 -51.303 1.00 84.00 234 LEU A C 1
ATOM 1878 O O . LEU A 1 234 ? 49.524 11.154 -52.106 1.00 84.00 234 LEU A O 1
ATOM 1882 N N . GLN A 1 235 ? 50.415 9.591 -50.769 1.00 83.31 235 GLN A N 1
ATOM 1883 C CA . GLN A 1 235 ? 51.809 9.880 -51.104 1.00 83.31 235 GLN A CA 1
ATOM 1884 C C . GLN A 1 235 ? 52.273 9.175 -52.391 1.00 83.31 235 GLN A C 1
ATOM 1886 O O . GLN A 1 235 ? 53.262 9.585 -52.997 1.00 83.31 235 GLN A O 1
ATOM 1891 N N . CYS A 1 236 ? 51.556 8.131 -52.819 1.00 74.38 236 CYS A N 1
ATOM 1892 C CA . CYS A 1 236 ? 51.749 7.456 -54.104 1.00 74.38 236 CYS A CA 1
ATOM 1893 C C . CYS A 1 236 ? 51.007 8.109 -55.288 1.00 74.38 236 CYS A C 1
ATOM 1895 O O . CYS A 1 236 ? 51.175 7.634 -56.414 1.00 74.38 236 CYS A O 1
ATOM 1897 N N . TYR A 1 237 ? 50.202 9.150 -55.056 1.00 67.56 237 TYR A N 1
ATOM 1898 C CA . TYR A 1 237 ? 49.433 9.874 -56.078 1.00 67.56 237 TYR A CA 1
ATOM 1899 C C . TYR A 1 237 ? 49.969 11.297 -56.270 1.00 67.56 237 TYR A C 1
ATOM 1901 O O . TYR A 1 237 ? 49.959 11.772 -57.429 1.00 67.56 237 TYR A O 1
#

Foldseek 3Di:
DDDDDDCLVVVLVVVLVVCVVVVHDPVVNVVVVVVSPDDPPPPCPPVNVVVVVVVVVVVVVVVVCVVCVVVVVDPPDDDPVNVVVVVVVVVVVVVVVVVVVVVVVVVVVVVVVVVVVVPPPPPDDPPDDDDDDDDDDDDDDDDDDDDPDDPPPVVVVVVVVVVVVVVVVVVVVVVVVVVVVVVVVVVVVVVVVVVVVVVVVVVVVVVVVVVVVVVVVVVVVVVVVVVVVVVVVVVVD

Secondary structure (DSSP, 8-state):
---PPP-HHHHHHHHHHHHHHTT--HHHHHHHHHHHH--------HHHHHHHHHHHHHHHHHHHHHHTHHHHH-TTSS-HHHHHHHHHHHHHHHHHHHHHHHHHHHHHHHHHHHHHHHHS----------------------------SSSSHHHHHHHHHHHHHHHHHHHHHHHHHHHHHHHHHHHHHHHHHHHHHHHHHHHHHHHHHHHHHHHHHHHHHHHHHHHHHHHHHHHT-

Sequence (237 aa):
MTRVRDRTEDFKDAVRNTAVSLGYNESKLAAILASFIIHKPRQHLPFTKAALTTLESIGTLEQFIIKHRKDYVDLHRTTEQERDSIEHEVLILSEKLHSVTAQFDQLRAIRFQDAINKRMPRRKPNRVANSSSADSSKMNNSELGDTNEIQSEPLRVQQQLLDDETRALQVELSSLLDAAQQTETKMVEMSALNHLMSTHVLQQAQQIELLYEQVRNLSIMVIFAATVILLEFLQCY

Organism: Hevea brasiliensis (NCBI:txid3981)

pLDDT: mean 77.66, std 19.77, range [29.42, 98.06]

InterPro domains:
  IPR019529 SNARE-complex protein Syntaxin-18, N-terminal [PF10496] (5-86)

Radius of gyration: 41.61 Å; chains: 1; bounding box: 104×49×134 Å